Protein AF-A0A061HXE6-F1 (afdb_monomer)

InterPro domains:
  IPR023214 HAD superfamily [G3DSA:3.40.50.1000] (106-125)
  IPR023214 HAD superfamily [G3DSA:3.40.50.1000] (151-197)
  IPR023299 P-type ATPase, cytoplasmic domain N [G3DSA:3.40.1110.10] (1-105)
  IPR023299 P-type ATPase, cytoplasmic domain N [SSF81660] (2-106)
  IPR050510 Cation transport ATPase (P-type) [PTHR43294] (1-125)

Radius of gyration: 24.94 Å; Cα contacts (8 Å, |Δi|>4): 278; chains: 1; bounding box: 65×37×67 Å

Nearest PDB structures (foldseek):
  6jxh-assembly1_A  TM=8.546E-01  e=7.793E-22  Sus scrofa
  6jxj-assembly1_A  TM=8.543E-01  e=1.279E-21  Sus scrofa
  8k1l-assembly1_A  TM=8.955E-01  e=2.689E-21  Artemia salina
  7et1-assembly1_A  TM=8.736E-01  e=9.282E-21  Sus scrofa
  7efn-assembly1_A  TM=8.278E-01  e=4.696E-21  Sus scrofa

Mean predicted aligned error: 12.2 Å

Foldseek 3Di:
DDWDADPDPPDQWIKAKDKDDLVVLVQQAQWEQDPNDTDGCDPVNVVVSVVVVCVLVLLVWDKMWMWMDTHDCVQAPPPRDQDPVPGPDDSGHTYTYDMDTHAPAPDPCQLVVVVVCVVLVEQFAEPDWFLPPPPPDDDDDDDDPRPHPHYHYDDDPGDPSSSVSNCDVSCSQPVPGDTLVRVCVVVVHPSVPRDSD

Organism: Cricetulus griseus (NCBI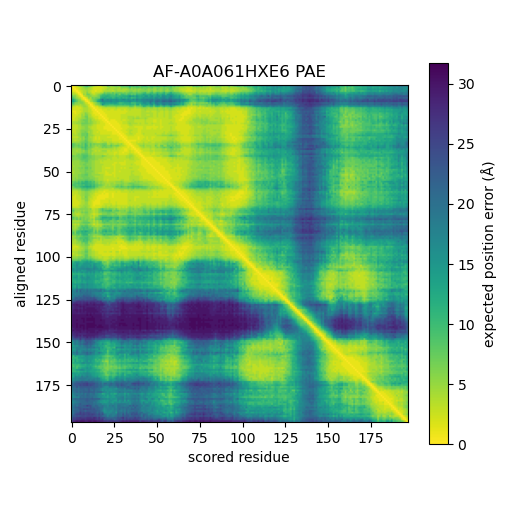:txid10029)

Sequence (197 aa):
LSIHETEDPNDNRYLLVMKGAPERILDRCATILLQGKEQPLDEEMKEAFQNAYLELGGLGERVLGFCHYYLPEEQFPKGFAFDCDDVNFTTDNLCFVGLMSMIDPPRAAVPDAVGKCRSAGIKVCPRGDLVGVRSGADAGSRAIPKPQWLQVIMVTGDHPITAKAIAKGVGIISEGNETVEDIAARLNIPVSQVNPR

Solvent-accessible surface area (backbone atoms only — not comparable to full-atom values): 11714 Å² total; per-residue (Å²): 112,52,77,40,78,52,89,50,93,88,47,71,34,37,39,37,39,41,68,43,54,44,72,68,44,53,78,27,35,46,26,29,53,55,96,90,38,81,40,74,65,46,71,71,56,52,52,53,48,50,53,52,50,51,52,45,45,64,58,28,29,52,61,33,18,35,32,36,39,76,46,56,48,92,83,45,48,88,86,62,83,84,45,86,85,64,71,79,68,86,84,58,69,27,30,32,60,49,76,48,71,48,68,87,76,77,61,86,65,49,38,60,51,45,49,53,40,44,77,59,45,33,48,52,37,63,69,78,68,68,33,67,67,74,77,90,78,82,91,82,75,98,66,78,89,52,65,71,85,47,73,49,65,52,82,78,92,63,60,68,52,33,50,50,35,52,31,42,74,35,56,41,40,51,93,89,66,56,38,44,62,52,52,11,63,75,68,74,44,60,59,89,75,48,78,68,96

pLDDT: mean 78.06, std 15.51, range [31.88, 95.44]

Secondary structure (DSSP, 8-state):
-EEEE-S-TT---EEEEEEE-HHHHHTTEEEEEETTEEEE--HHHHHHHHHHHHHHHHTT-EEEEEEEEEE-TTTS-TT----TTTT-S--SSEEEEEEEEE--PPPTTHHHHHHHHHHTT-EEEESS-------------------TT-EEEE---S-HHHHHHHHHHTTSSPTTPPPHHHHHHHHT--GGGS---

Structure (mmCIF, N/CA/C/O backbone):
data_AF-A0A061HXE6-F1
#
_entry.id   AF-A0A061HXE6-F1
#
loop_
_atom_site.group_PDB
_atom_site.id
_atom_site.type_symbol
_atom_site.label_atom_id
_atom_site.label_alt_id
_atom_site.label_comp_id
_atom_site.label_asym_id
_atom_site.label_entity_id
_atom_site.label_seq_id
_atom_site.pdbx_PDB_ins_code
_atom_site.Cartn_x
_atom_site.Cartn_y
_atom_site.Cartn_z
_atom_site.occupancy
_atom_site.B_iso_or_equiv
_atom_site.auth_seq_id
_atom_site.auth_comp_id
_atom_site.auth_asym_id
_atom_site.auth_atom_id
_atom_site.pdbx_PDB_model_num
ATOM 1 N N . LEU A 1 1 ? -12.480 -6.133 4.574 1.00 83.12 1 LEU A N 1
ATOM 2 C CA . LEU A 1 1 ? -12.674 -5.817 5.999 1.00 83.12 1 LEU A CA 1
ATOM 3 C C . LEU A 1 1 ? -12.997 -7.121 6.704 1.00 83.12 1 LEU A C 1
ATOM 5 O O . LEU A 1 1 ? -13.651 -7.957 6.092 1.00 83.12 1 LEU A O 1
ATOM 9 N N . SER A 1 2 ? -12.467 -7.339 7.898 1.00 88.12 2 SER A N 1
ATOM 10 C CA . SER A 1 2 ? -12.711 -8.553 8.683 1.00 88.12 2 SER A CA 1
ATOM 11 C C . SER A 1 2 ? -12.581 -8.237 10.164 1.00 88.12 2 SER A C 1
ATOM 13 O O . SER A 1 2 ? -11.763 -7.392 10.523 1.00 88.12 2 SER A O 1
ATOM 15 N N . ILE A 1 3 ? -13.354 -8.928 10.993 1.00 89.25 3 ILE A N 1
ATOM 16 C CA . ILE A 1 3 ? -13.343 -8.781 12.447 1.00 89.25 3 ILE A CA 1
ATOM 17 C C . ILE A 1 3 ? -12.818 -10.081 13.044 1.00 89.25 3 ILE A C 1
ATOM 19 O O . ILE A 1 3 ? -13.225 -11.161 12.618 1.00 89.25 3 ILE A O 1
ATOM 23 N N . HIS A 1 4 ? -11.895 -9.962 13.989 1.00 88.94 4 HIS A N 1
ATOM 24 C CA . HIS A 1 4 ? -11.227 -11.080 14.645 1.00 88.94 4 HIS A CA 1
ATOM 25 C C . HIS A 1 4 ? -11.356 -10.946 16.157 1.00 88.94 4 HIS A C 1
ATOM 27 O O . HIS A 1 4 ? -11.420 -9.837 16.687 1.00 88.94 4 HIS A O 1
ATOM 33 N N . GLU A 1 5 ? -11.381 -12.075 16.851 1.00 85.81 5 GLU A N 1
ATOM 34 C CA . GLU A 1 5 ? -11.245 -12.106 18.306 1.00 85.81 5 GLU A CA 1
ATOM 35 C C . GLU A 1 5 ? -9.766 -11.995 18.678 1.00 85.81 5 GLU A C 1
ATOM 37 O O . GLU A 1 5 ? -8.900 -12.547 17.995 1.00 85.81 5 GLU A O 1
ATOM 42 N N . THR A 1 6 ? -9.463 -11.255 19.741 1.00 81.38 6 THR A N 1
ATOM 43 C CA . THR A 1 6 ? -8.107 -11.178 20.285 1.00 81.38 6 THR A CA 1
ATOM 44 C C . THR A 1 6 ? -7.722 -12.496 20.955 1.00 81.38 6 THR A C 1
ATOM 46 O O . THR A 1 6 ? -8.523 -13.114 21.653 1.00 81.38 6 THR A O 1
ATOM 49 N N . GLU A 1 7 ? -6.475 -12.930 20.757 1.00 74.69 7 GLU A N 1
ATOM 50 C CA . GLU A 1 7 ? -5.949 -14.161 21.371 1.00 74.69 7 GLU A CA 1
ATOM 51 C C . GLU A 1 7 ? -5.672 -14.009 22.879 1.00 74.69 7 GLU A C 1
ATOM 53 O O . GLU A 1 7 ? -5.522 -15.008 23.582 1.00 74.69 7 GLU A O 1
ATOM 58 N N . ASP A 1 8 ? -5.594 -12.772 23.386 1.00 77.31 8 ASP A N 1
ATOM 59 C CA . ASP A 1 8 ? -5.322 -12.491 24.796 1.00 77.31 8 ASP A CA 1
ATOM 60 C C . ASP A 1 8 ? -6.559 -12.804 25.666 1.00 77.31 8 ASP A C 1
ATOM 62 O O . ASP A 1 8 ? -7.611 -12.191 25.472 1.00 77.31 8 ASP A O 1
ATOM 66 N N . PRO A 1 9 ? -6.460 -13.712 26.660 1.00 69.31 9 PRO A N 1
ATOM 67 C CA . PRO A 1 9 ? -7.566 -14.039 27.561 1.00 69.31 9 PRO A CA 1
ATOM 68 C C . PRO A 1 9 ? -8.108 -12.848 28.363 1.00 69.31 9 PRO A C 1
ATOM 70 O O . PRO A 1 9 ? -9.247 -12.909 28.828 1.00 69.31 9 PRO A O 1
ATOM 73 N N . ASN A 1 10 ? -7.301 -11.800 28.556 1.00 71.88 10 ASN A N 1
ATOM 74 C CA . ASN A 1 10 ? -7.693 -10.592 29.282 1.00 71.88 10 ASN A CA 1
ATOM 75 C C . ASN A 1 10 ? -8.284 -9.504 28.379 1.00 71.88 10 ASN A C 1
ATOM 77 O O . ASN A 1 10 ? -8.852 -8.547 28.907 1.00 71.88 10 ASN A O 1
ATOM 81 N N . ASP A 1 11 ? -8.166 -9.627 27.055 1.00 76.44 11 ASP A N 1
ATOM 82 C CA . ASP A 1 11 ? -8.745 -8.674 26.115 1.00 76.44 11 ASP A CA 1
ATOM 83 C C . ASP A 1 11 ? -9.991 -9.290 25.473 1.00 76.44 11 ASP A C 1
ATOM 85 O O . ASP A 1 11 ? -9.925 -10.248 24.704 1.00 76.44 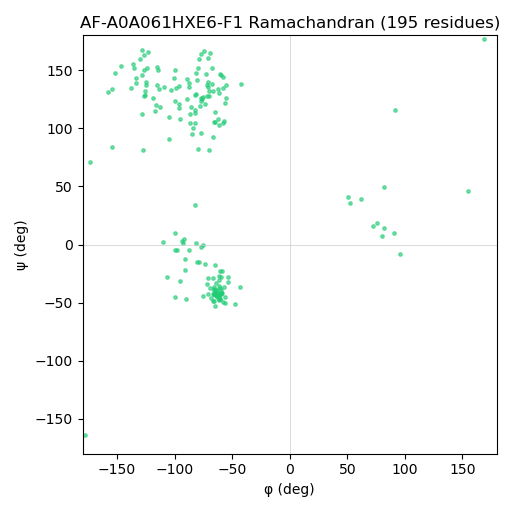11 ASP A O 1
ATOM 89 N N . ASN A 1 12 ? -11.161 -8.767 25.840 1.00 78.62 12 ASN A N 1
ATOM 90 C CA . ASN A 1 12 ? -12.444 -9.228 25.310 1.00 78.62 12 ASN A CA 1
ATOM 91 C C . ASN A 1 12 ? -12.896 -8.4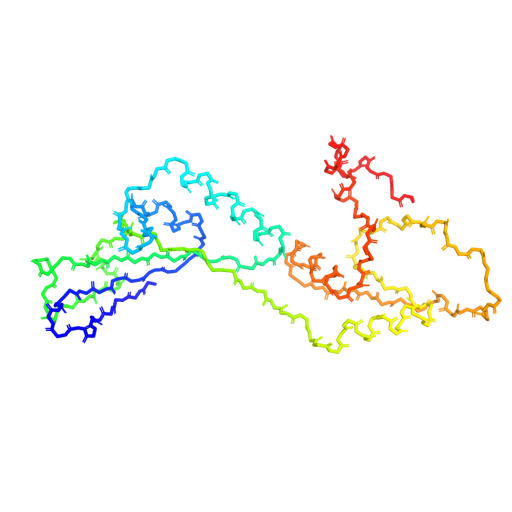35 24.076 1.00 78.62 12 ASN A C 1
ATOM 93 O O . ASN A 1 12 ? -14.019 -8.637 23.610 1.00 78.62 12 ASN A O 1
ATOM 97 N N . ARG A 1 13 ? -12.062 -7.520 23.575 1.00 86.69 13 ARG A N 1
ATOM 98 C CA . ARG A 1 13 ? -12.405 -6.635 22.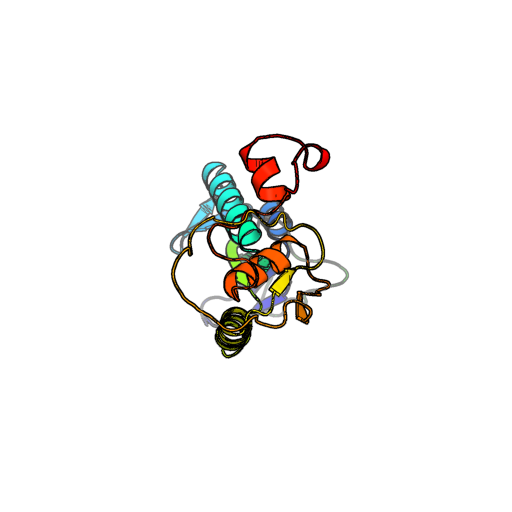462 1.00 86.69 13 ARG A CA 1
ATOM 99 C C . ARG A 1 13 ? -12.279 -7.348 21.121 1.00 86.69 13 ARG A C 1
ATOM 101 O O . ARG A 1 13 ? -11.455 -8.236 20.924 1.00 86.69 13 ARG A O 1
ATOM 108 N N . TYR A 1 14 ? -13.077 -6.900 20.161 1.00 89.25 14 TYR A N 1
ATOM 109 C CA . TYR A 1 14 ? -12.961 -7.343 18.777 1.00 89.25 14 TYR A CA 1
ATOM 110 C C . TYR A 1 14 ? -11.956 -6.474 18.018 1.00 89.25 14 TYR A C 1
ATOM 112 O O . TYR A 1 14 ? -11.990 -5.244 18.099 1.00 89.25 14 TYR A O 1
ATOM 120 N N . LEU A 1 15 ? -11.084 -7.111 17.240 1.00 91.00 15 LEU A N 1
ATOM 121 C CA . LEU A 1 15 ? -10.131 -6.447 16.360 1.00 91.00 15 LEU A CA 1
ATOM 122 C C . LEU A 1 15 ? -10.708 -6.350 14.946 1.00 91.00 15 LEU A C 1
ATOM 124 O O . LEU A 1 15 ? -10.781 -7.334 14.207 1.00 91.00 15 LEU A O 1
ATOM 128 N N . LEU A 1 16 ? -11.082 -5.140 14.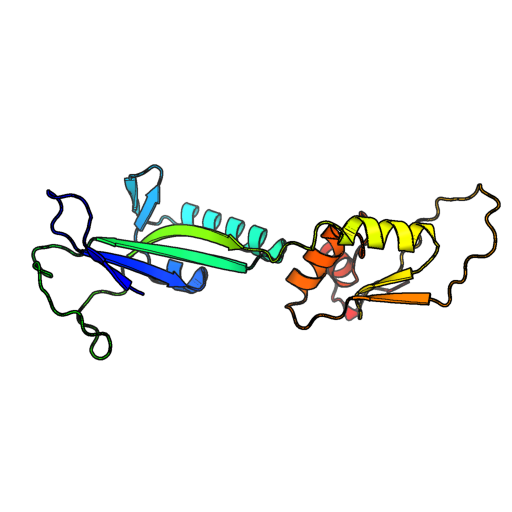547 1.00 91.56 16 LEU A N 1
ATOM 129 C CA . LEU A 1 16 ? -11.446 -4.817 13.175 1.00 91.56 16 LEU A CA 1
ATOM 130 C C . LEU A 1 16 ? -10.173 -4.563 12.366 1.00 91.56 16 LEU A C 1
ATOM 132 O O . LEU A 1 16 ? -9.353 -3.733 12.746 1.00 91.56 16 LEU A O 1
ATOM 136 N N . VAL A 1 17 ? -10.021 -5.227 11.221 1.00 93.88 17 VAL A N 1
ATOM 137 C CA . VAL A 1 17 ? -8.926 -4.964 10.277 1.00 93.88 17 VAL A CA 1
ATOM 138 C C . VAL A 1 17 ? -9.458 -4.659 8.882 1.00 93.88 17 VAL A C 1
ATOM 140 O O . VAL A 1 17 ? -10.390 -5.297 8.368 1.00 93.88 17 VAL A O 1
ATOM 143 N N . MET A 1 18 ? -8.836 -3.685 8.226 1.00 93.38 18 MET A N 1
ATOM 144 C CA . MET A 1 18 ? -9.167 -3.283 6.866 1.00 93.38 18 MET A CA 1
ATOM 145 C C . MET A 1 18 ? -7.885 -3.138 6.041 1.00 93.38 18 MET A C 1
ATOM 147 O O . MET A 1 18 ? -6.862 -2.644 6.507 1.00 93.38 18 MET A O 1
ATOM 151 N N . LYS A 1 19 ? -7.956 -3.604 4.790 1.00 94.56 19 LYS A N 1
ATOM 152 C CA . LYS A 1 19 ? -6.919 -3.414 3.776 1.00 94.56 19 LYS A CA 1
ATOM 153 C C . LYS A 1 19 ? -7.545 -2.851 2.511 1.00 94.56 19 LYS A C 1
ATOM 155 O O . LYS A 1 19 ? -8.671 -3.230 2.173 1.00 94.56 19 LYS A O 1
ATOM 160 N N . GLY A 1 20 ? -6.820 -2.001 1.798 1.00 92.56 20 GLY A N 1
ATOM 161 C CA . GLY A 1 20 ? -7.344 -1.370 0.592 1.00 92.56 20 GLY A CA 1
ATOM 162 C C . GLY A 1 20 ? -6.340 -0.473 -0.113 1.00 92.56 20 GLY A C 1
ATOM 163 O O . GLY A 1 20 ? -5.136 -0.550 0.132 1.00 92.56 20 GLY A O 1
ATOM 164 N N . ALA A 1 21 ? -6.861 0.365 -1.009 1.00 91.25 21 ALA A N 1
ATOM 165 C CA . ALA A 1 21 ? -6.069 1.401 -1.656 1.00 91.25 21 ALA A CA 1
ATOM 166 C C . ALA A 1 21 ? -5.546 2.391 -0.594 1.00 91.25 21 ALA A C 1
ATOM 168 O O . ALA A 1 21 ? -6.344 2.805 0.252 1.00 91.25 21 ALA A O 1
ATOM 169 N N . PRO A 1 22 ? -4.253 2.761 -0.626 1.00 90.81 22 PRO A N 1
ATOM 170 C CA . PRO A 1 22 ? -3.634 3.653 0.352 1.00 90.81 22 PRO A CA 1
ATOM 171 C C . PRO A 1 22 ? -4.447 4.921 0.627 1.00 90.81 22 PRO A C 1
ATOM 173 O O . PRO A 1 22 ? -4.772 5.180 1.784 1.00 90.81 22 PRO A O 1
ATOM 176 N N . GLU A 1 23 ? -4.855 5.651 -0.420 1.00 90.19 23 GLU A N 1
ATOM 177 C CA . GLU A 1 23 ? -5.617 6.897 -0.260 1.00 90.19 23 GLU A CA 1
ATOM 178 C C . GLU A 1 23 ? -6.957 6.685 0.464 1.00 90.19 23 GLU A C 1
ATOM 180 O O . GLU A 1 23 ? -7.288 7.401 1.403 1.00 90.19 23 GLU A O 1
ATOM 185 N N . ARG A 1 24 ? -7.684 5.616 0.116 1.00 92.12 24 ARG A N 1
ATOM 186 C CA . ARG A 1 24 ? -8.991 5.306 0.712 1.00 92.12 24 ARG A CA 1
ATOM 187 C C . ARG A 1 24 ? -8.909 4.844 2.157 1.00 92.12 24 ARG A C 1
ATOM 189 O O . ARG A 1 24 ? -9.889 4.972 2.885 1.00 92.12 24 ARG A O 1
ATOM 196 N N . ILE A 1 25 ? -7.797 4.221 2.532 1.00 93.31 25 ILE A N 1
ATOM 197 C CA . ILE A 1 25 ? -7.563 3.796 3.909 1.00 93.31 25 ILE A CA 1
ATOM 198 C C . ILE A 1 25 ? -7.218 5.013 4.762 1.00 93.31 25 ILE A C 1
ATOM 200 O O . ILE A 1 25 ? -7.794 5.160 5.836 1.00 93.31 25 ILE A O 1
ATOM 204 N N . LEU A 1 26 ? -6.354 5.903 4.265 1.00 91.38 26 LEU A N 1
ATOM 205 C CA . LEU A 1 26 ? -5.964 7.115 4.982 1.00 91.38 26 LEU A CA 1
ATOM 206 C C . LEU A 1 26 ? -7.169 8.018 5.283 1.00 91.38 26 LEU A C 1
ATOM 208 O O . LEU A 1 26 ? -7.298 8.479 6.412 1.00 91.38 26 LEU A O 1
ATOM 212 N N . ASP A 1 27 ? -8.088 8.187 4.327 1.00 91.94 27 ASP A N 1
ATOM 213 C CA . ASP A 1 27 ? -9.305 9.002 4.498 1.00 91.94 27 ASP A CA 1
ATOM 214 C C . ASP A 1 27 ? -10.228 8.510 5.629 1.00 91.94 27 ASP A C 1
ATOM 216 O O . ASP A 1 27 ? -11.037 9.274 6.154 1.00 91.94 27 ASP A O 1
ATOM 220 N N . ARG A 1 28 ? -10.127 7.231 6.008 1.00 92.06 28 ARG A N 1
ATOM 221 C CA . ARG A 1 28 ? -10.936 6.612 7.073 1.00 92.06 28 ARG A CA 1
ATOM 222 C C . ARG A 1 28 ? -10.211 6.549 8.414 1.00 92.06 28 ARG A C 1
ATOM 224 O O . ARG A 1 28 ? -10.801 6.109 9.406 1.00 92.06 28 ARG A O 1
ATOM 231 N N . CYS A 1 29 ? -8.945 6.950 8.456 1.00 93.44 29 CYS A N 1
ATOM 232 C CA . CYS A 1 29 ? -8.112 6.883 9.644 1.00 93.44 29 CYS A CA 1
ATOM 233 C C . CYS A 1 29 ? -8.050 8.232 10.365 1.00 93.44 29 CYS A C 1
ATOM 235 O O . CYS A 1 29 ? -7.835 9.272 9.749 1.00 93.44 29 CYS A O 1
ATOM 237 N N . ALA A 1 30 ? -8.201 8.199 11.689 1.00 93.81 30 ALA A N 1
ATOM 238 C CA . ALA A 1 30 ? -8.049 9.374 12.553 1.00 93.81 30 ALA A CA 1
ATOM 239 C C . ALA A 1 30 ? -6.744 9.334 13.362 1.00 93.81 30 ALA A C 1
ATOM 241 O O . ALA A 1 30 ? -6.187 10.376 13.709 1.00 93.81 30 ALA A O 1
ATOM 242 N N . THR A 1 31 ? -6.252 8.131 13.656 1.00 95.00 31 THR A N 1
ATOM 243 C CA . THR A 1 31 ? -5.016 7.892 14.404 1.00 95.00 31 THR A CA 1
ATOM 244 C C . THR A 1 31 ? -4.046 7.046 13.587 1.00 95.00 31 THR A C 1
ATOM 246 O O . THR A 1 31 ? -4.418 6.454 12.573 1.00 95.00 31 THR A O 1
ATOM 249 N N . ILE A 1 32 ? -2.790 7.001 14.014 1.00 94.44 32 ILE A N 1
ATOM 250 C CA . ILE A 1 32 ? -1.717 6.185 13.453 1.00 94.44 32 ILE A CA 1
ATOM 251 C C . ILE A 1 32 ? -0.946 5.490 14.574 1.00 94.44 32 ILE A C 1
ATOM 253 O O . ILE A 1 32 ? -0.723 6.054 15.647 1.00 94.44 32 ILE A O 1
ATOM 257 N N . LEU A 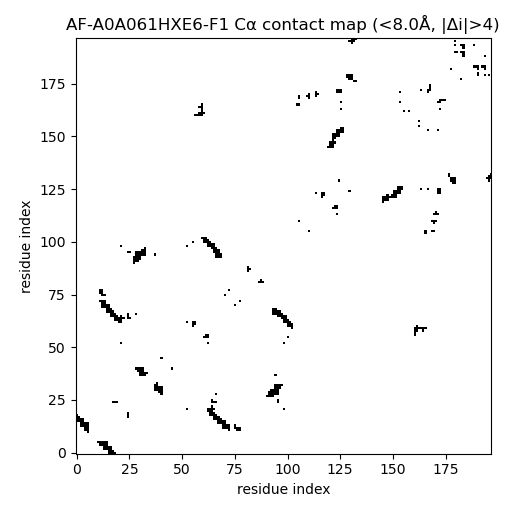1 33 ? -0.518 4.257 14.320 1.00 93.06 33 LEU A N 1
ATOM 258 C CA . LEU A 1 33 ? 0.295 3.478 15.239 1.00 93.06 33 LEU A CA 1
ATOM 259 C C . LEU A 1 33 ? 1.784 3.785 15.028 1.00 93.06 33 LEU A C 1
ATOM 261 O O . LEU A 1 33 ? 2.411 3.292 14.091 1.00 93.06 33 LEU A O 1
ATOM 265 N N . LEU A 1 34 ? 2.379 4.554 15.938 1.00 90.19 34 LEU A N 1
ATOM 266 C CA . LEU A 1 34 ? 3.805 4.881 15.936 1.00 90.19 34 LEU A CA 1
ATOM 267 C C . LEU A 1 34 ? 4.503 4.232 17.128 1.00 90.19 34 LEU A C 1
ATOM 269 O O . LEU A 1 34 ? 4.191 4.515 18.282 1.00 90.19 34 LEU A O 1
ATOM 273 N N . GLN A 1 35 ? 5.471 3.350 16.853 1.00 87.44 35 GLN A N 1
ATOM 274 C CA . GLN A 1 35 ? 6.268 2.656 17.881 1.00 87.44 35 GLN A CA 1
ATOM 275 C C . GLN A 1 35 ? 5.409 1.956 18.957 1.00 87.44 35 GLN A C 1
ATOM 277 O O . GLN A 1 35 ? 5.758 1.931 20.137 1.00 87.44 35 GLN A O 1
ATOM 282 N N . GLY A 1 36 ? 4.261 1.404 18.551 1.00 86.31 36 GLY A N 1
ATOM 283 C CA . GLY A 1 36 ? 3.320 0.731 19.452 1.00 86.31 36 GLY A CA 1
ATOM 284 C C . GLY A 1 36 ? 2.407 1.666 20.252 1.00 86.31 36 GLY A C 1
ATOM 285 O O . GLY A 1 36 ? 1.688 1.189 21.125 1.00 86.31 36 GLY A O 1
ATOM 286 N N . LYS A 1 37 ? 2.411 2.976 19.975 1.00 91.31 37 LYS A N 1
ATOM 287 C CA . LYS A 1 37 ? 1.478 3.947 20.559 1.00 91.31 37 LYS A CA 1
ATOM 288 C C . LYS A 1 37 ? 0.586 4.548 19.484 1.00 91.31 37 LYS A C 1
ATOM 290 O O . LYS A 1 37 ? 1.067 4.927 18.421 1.00 91.31 37 LYS A O 1
ATOM 295 N N . GLU A 1 38 ? -0.698 4.670 19.789 1.00 92.00 38 GLU A N 1
ATOM 296 C CA . GLU A 1 38 ? -1.640 5.387 18.935 1.00 92.00 38 GLU A CA 1
ATOM 297 C C . GLU A 1 38 ? -1.455 6.896 19.122 1.00 92.00 38 GLU A C 1
ATOM 299 O O . GLU A 1 38 ? -1.477 7.407 20.245 1.00 92.00 38 GLU A O 1
ATOM 304 N N . GLN A 1 39 ? -1.236 7.602 18.019 1.00 92.44 39 GLN A N 1
ATOM 305 C CA . GLN A 1 39 ? -1.126 9.057 17.960 1.00 92.44 39 GLN A CA 1
ATOM 306 C C . GLN A 1 39 ? -2.143 9.608 16.956 1.00 92.44 39 GLN A C 1
ATOM 308 O O . GLN A 1 39 ? -2.522 8.888 16.031 1.00 92.44 39 GLN A O 1
ATOM 313 N N . PRO A 1 40 ? -2.629 10.849 17.122 1.00 93.44 40 PRO A N 1
ATOM 314 C CA . PRO A 1 40 ? -3.467 11.481 16.111 1.00 93.44 40 PRO A CA 1
ATOM 315 C C . PRO A 1 40 ? -2.705 11.615 14.787 1.00 93.44 40 PRO A C 1
ATOM 317 O O . PRO A 1 40 ? -1.487 11.779 14.767 1.00 93.44 40 PRO A O 1
ATOM 320 N N . LEU A 1 41 ? -3.430 11.503 13.676 1.00 91.38 41 LEU A N 1
ATOM 321 C CA . LEU A 1 41 ? -2.851 11.631 12.346 1.00 91.38 41 LEU A CA 1
ATOM 322 C C . LEU A 1 41 ? -2.610 13.115 12.011 1.00 91.38 41 LEU A C 1
ATOM 324 O O . LEU A 1 41 ? -3.513 13.809 11.536 1.00 91.38 41 LEU A O 1
ATOM 328 N N . ASP A 1 42 ? -1.386 13.580 12.244 1.00 92.19 42 ASP A N 1
ATOM 329 C CA . ASP A 1 42 ? -0.964 14.954 11.956 1.00 92.19 42 ASP A CA 1
ATOM 330 C C . ASP A 1 42 ? -0.661 15.178 10.461 1.00 92.19 42 ASP A C 1
ATOM 332 O O . ASP A 1 42 ? -0.376 14.239 9.712 1.00 92.19 42 ASP A O 1
ATOM 336 N N . GLU A 1 43 ? -0.674 16.438 10.011 1.00 90.69 43 GLU A N 1
ATOM 337 C CA . GLU A 1 43 ? -0.372 16.788 8.610 1.00 90.69 43 GLU A CA 1
ATOM 338 C C . GLU A 1 43 ? 1.047 16.384 8.186 1.00 90.69 43 GLU A C 1
ATOM 340 O O . GLU A 1 43 ? 1.236 15.889 7.078 1.00 90.69 43 GLU A O 1
ATOM 345 N N . GLU A 1 44 ? 2.034 16.478 9.083 1.00 91.81 44 GLU A N 1
ATOM 346 C CA . GLU A 1 44 ? 3.403 16.009 8.812 1.00 91.81 44 GLU A CA 1
ATOM 347 C C . GLU A 1 44 ? 3.432 14.504 8.48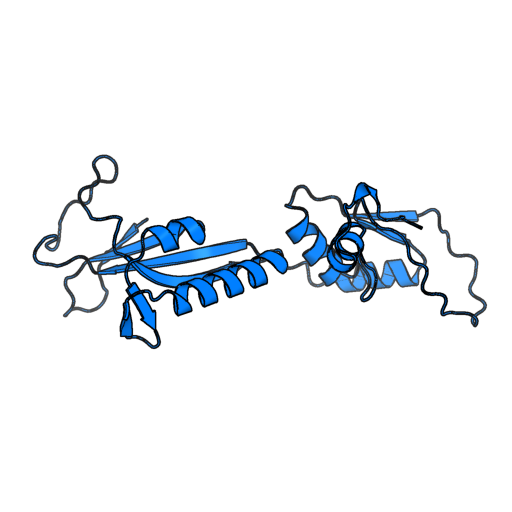8 1.00 91.81 44 GLU A C 1
ATOM 349 O O . GLU A 1 44 ? 4.122 14.055 7.571 1.00 91.81 44 GLU A O 1
ATOM 354 N N . MET A 1 45 ? 2.623 13.711 9.196 1.00 89.44 45 MET A N 1
ATOM 355 C CA . MET A 1 45 ? 2.530 12.268 8.974 1.00 89.44 45 MET A CA 1
ATOM 356 C C . MET A 1 45 ? 1.802 11.948 7.666 1.00 89.44 45 MET A C 1
ATOM 358 O O . MET A 1 45 ? 2.165 10.988 6.983 1.00 89.44 45 MET A O 1
ATOM 362 N N . LYS A 1 46 ? 0.812 12.762 7.281 1.00 89.69 46 LYS A N 1
ATOM 363 C CA . LYS A 1 46 ? 0.146 12.648 5.975 1.00 89.69 46 LYS A CA 1
ATOM 364 C C . LYS A 1 46 ? 1.099 12.975 4.830 1.00 89.69 46 LYS A C 1
ATOM 366 O O . LYS A 1 46 ? 1.112 12.244 3.843 1.00 89.69 46 LYS A O 1
ATOM 371 N N . GLU A 1 47 ? 1.926 14.011 4.956 1.00 91.06 47 GLU A N 1
ATOM 372 C CA . GLU A 1 47 ? 2.957 14.321 3.957 1.00 91.06 47 GLU A CA 1
ATOM 373 C C . GLU A 1 47 ? 3.990 13.194 3.848 1.00 91.06 47 GLU A C 1
ATOM 375 O O . GLU A 1 47 ? 4.301 12.742 2.743 1.00 91.06 47 GLU A O 1
ATOM 380 N N . ALA A 1 48 ? 4.470 12.671 4.980 1.00 90.38 48 ALA A N 1
ATOM 381 C CA . ALA A 1 48 ? 5.372 11.520 5.001 1.00 90.38 48 ALA A CA 1
ATOM 382 C C . ALA A 1 48 ? 4.747 10.282 4.332 1.00 90.38 48 ALA A C 1
ATOM 384 O O . ALA A 1 48 ? 5.409 9.600 3.546 1.00 90.38 48 ALA A O 1
ATOM 385 N N . PHE A 1 49 ? 3.461 10.023 4.582 1.00 90.88 49 PHE A N 1
ATOM 386 C CA . PHE A 1 49 ? 2.706 8.964 3.917 1.00 90.88 49 PHE A CA 1
ATOM 387 C C . PHE A 1 49 ? 2.640 9.171 2.399 1.00 90.88 49 PHE A C 1
ATOM 389 O O . PHE A 1 49 ? 2.884 8.227 1.649 1.00 90.88 49 PHE A O 1
ATOM 396 N N . GLN A 1 50 ? 2.328 10.386 1.937 1.00 89.19 50 GLN A N 1
ATOM 397 C CA . GLN A 1 50 ? 2.231 10.691 0.505 1.00 89.19 50 GLN A CA 1
ATOM 398 C C . GLN A 1 50 ? 3.581 10.516 -0.191 1.00 89.19 50 GLN A C 1
ATOM 400 O O . GLN A 1 50 ? 3.646 9.912 -1.260 1.00 89.19 50 GLN A O 1
ATOM 405 N N . ASN A 1 51 ? 4.668 10.961 0.441 1.00 91.00 51 ASN A N 1
ATOM 406 C CA . ASN A 1 51 ? 6.018 10.769 -0.081 1.00 91.00 51 ASN A CA 1
ATOM 407 C C . ASN A 1 51 ? 6.371 9.280 -0.205 1.00 91.00 51 ASN A C 1
ATOM 409 O O . ASN A 1 51 ? 6.809 8.846 -1.270 1.00 91.00 51 ASN A O 1
ATOM 413 N N . ALA A 1 52 ? 6.107 8.481 0.835 1.00 89.94 52 ALA A N 1
ATOM 414 C CA . ALA A 1 52 ? 6.338 7.037 0.796 1.00 89.94 52 ALA A CA 1
ATOM 415 C C . ALA A 1 52 ? 5.462 6.336 -0.260 1.00 89.94 52 ALA A C 1
ATOM 417 O O . ALA A 1 52 ? 5.926 5.441 -0.964 1.00 89.94 52 ALA A O 1
ATOM 418 N N . TYR A 1 53 ? 4.202 6.752 -0.412 1.00 88.62 53 TYR A N 1
ATOM 419 C CA . TYR A 1 53 ? 3.304 6.218 -1.435 1.00 88.62 53 TYR A CA 1
ATOM 420 C C . TYR A 1 53 ? 3.805 6.510 -2.854 1.00 88.62 53 TYR A C 1
ATOM 422 O O . TYR A 1 53 ? 3.820 5.608 -3.693 1.00 88.62 53 TYR A O 1
ATOM 430 N N . LEU A 1 54 ? 4.258 7.740 -3.114 1.00 86.25 54 LEU A N 1
ATOM 431 C CA . LEU A 1 54 ? 4.825 8.134 -4.404 1.00 86.25 54 LEU A CA 1
ATOM 432 C C . LEU A 1 54 ? 6.135 7.402 -4.705 1.00 86.25 54 LEU A C 1
ATOM 434 O O . LEU A 1 54 ? 6.355 7.007 -5.848 1.00 86.25 54 LEU A O 1
ATOM 438 N N . GLU A 1 55 ? 6.985 7.188 -3.703 1.00 87.50 55 GLU A N 1
ATOM 439 C CA . GLU A 1 55 ? 8.238 6.447 -3.856 1.00 87.50 55 GLU A CA 1
ATOM 440 C C . GLU A 1 55 ? 7.979 4.977 -4.216 1.00 87.50 55 GLU A C 1
ATOM 442 O O . GLU A 1 55 ? 8.454 4.494 -5.247 1.00 87.50 55 GLU A O 1
ATOM 447 N N . LEU A 1 56 ? 7.148 4.287 -3.428 1.00 85.38 56 LEU A N 1
ATOM 448 C CA . LEU A 1 56 ? 6.791 2.885 -3.665 1.00 85.38 56 LEU A CA 1
ATOM 449 C C . LEU A 1 56 ? 6.023 2.706 -4.986 1.00 85.38 56 LEU A C 1
ATOM 451 O O . LEU A 1 56 ? 6.274 1.765 -5.741 1.00 85.38 56 LEU A O 1
ATOM 455 N N . GLY A 1 57 ? 5.125 3.640 -5.309 1.00 82.75 57 GLY A N 1
ATOM 456 C CA . GLY A 1 57 ? 4.421 3.671 -6.589 1.00 82.75 57 GLY A CA 1
ATOM 457 C C . GLY A 1 57 ? 5.356 3.946 -7.771 1.00 82.75 57 GLY A C 1
ATOM 458 O O . GLY A 1 57 ? 5.202 3.339 -8.830 1.00 82.75 57 GLY A O 1
ATOM 459 N N . GLY A 1 58 ? 6.364 4.803 -7.591 1.00 78.00 58 GLY A N 1
ATOM 460 C CA . GLY A 1 58 ? 7.387 5.116 -8.593 1.00 78.00 58 GLY A CA 1
ATOM 461 C C . GLY A 1 58 ? 8.307 3.936 -8.910 1.00 78.00 58 GLY A C 1
ATOM 462 O O . GLY A 1 58 ? 8.761 3.793 -10.048 1.00 78.00 58 GLY A O 1
ATOM 463 N N . LEU A 1 59 ? 8.512 3.042 -7.942 1.00 77.94 59 LEU A N 1
ATOM 464 C CA . LEU A 1 59 ? 9.176 1.749 -8.132 1.00 77.94 59 LEU A CA 1
ATOM 465 C C . LEU A 1 59 ? 8.285 0.718 -8.845 1.00 77.94 59 LEU A C 1
ATOM 467 O O . LEU A 1 59 ? 8.725 -0.400 -9.108 1.00 77.94 59 LEU A O 1
ATOM 471 N N . GLY A 1 60 ? 7.049 1.081 -9.202 1.00 78.25 60 GLY A N 1
ATOM 472 C CA . GLY A 1 60 ? 6.119 0.197 -9.894 1.00 78.25 60 GLY A CA 1
ATOM 473 C C . GLY A 1 60 ? 5.561 -0.913 -9.007 1.00 78.25 60 GLY A C 1
ATOM 474 O O . GLY A 1 60 ? 5.010 -1.886 -9.530 1.00 78.25 60 GLY A O 1
ATOM 475 N N . GLU A 1 61 ? 5.701 -0.782 -7.690 1.00 85.06 61 GLU A N 1
ATOM 476 C CA . GLU A 1 61 ? 5.188 -1.740 -6.724 1.00 85.06 61 GLU A CA 1
ATOM 477 C C . GLU A 1 61 ? 3.697 -1.501 -6.479 1.00 85.06 61 GLU A C 1
ATOM 479 O O . GLU A 1 61 ? 3.188 -0.378 -6.506 1.00 85.06 61 GLU A O 1
ATOM 484 N N . ARG A 1 62 ? 2.962 -2.577 -6.208 1.00 86.38 62 ARG A N 1
ATOM 485 C CA . ARG A 1 62 ? 1.569 -2.481 -5.793 1.00 86.38 62 ARG A CA 1
ATOM 486 C C . ARG A 1 62 ? 1.521 -2.197 -4.300 1.00 86.38 62 ARG A C 1
ATOM 488 O O . ARG A 1 62 ? 1.852 -3.064 -3.497 1.00 86.38 62 ARG A O 1
ATOM 495 N N . VAL A 1 63 ? 1.057 -1.009 -3.935 1.00 90.25 63 VAL A N 1
ATOM 496 C CA . VAL A 1 63 ? 0.954 -0.567 -2.540 1.00 90.25 63 VAL A CA 1
ATOM 497 C C . VAL A 1 63 ? -0.455 -0.809 -1.997 1.00 90.25 63 VAL A C 1
ATOM 499 O O . VAL A 1 63 ? -1.451 -0.534 -2.667 1.00 90.25 63 VAL A O 1
ATOM 502 N N . LEU A 1 64 ? -0.545 -1.325 -0.774 1.00 92.38 64 LEU A N 1
ATOM 503 C CA . LEU A 1 64 ? -1.780 -1.506 -0.017 1.00 92.38 64 LEU A CA 1
ATOM 504 C C . LEU A 1 64 ? -1.661 -0.811 1.340 1.00 92.38 64 LEU A C 1
ATOM 506 O O . LEU A 1 64 ? -0.639 -0.923 2.016 1.00 92.38 64 LEU A O 1
ATOM 510 N N . GLY A 1 65 ? -2.725 -0.117 1.739 1.00 94.38 65 GLY A N 1
ATOM 511 C CA . GLY A 1 65 ? -2.860 0.454 3.075 1.00 94.38 65 GLY A CA 1
ATOM 512 C C . GLY A 1 65 ? -3.513 -0.531 4.034 1.00 94.38 65 GLY A C 1
ATOM 513 O O . GLY A 1 65 ? -4.431 -1.261 3.643 1.00 94.38 65 GLY A O 1
ATOM 514 N N . PHE A 1 66 ? -3.049 -0.529 5.281 1.00 94.69 66 PHE A N 1
ATOM 515 C CA . PHE A 1 66 ? -3.573 -1.351 6.366 1.00 94.69 66 PHE A CA 1
ATOM 516 C C . PHE A 1 66 ? -3.943 -0.470 7.551 1.00 94.69 66 PHE A C 1
ATOM 518 O O . PHE A 1 66 ? -3.153 0.363 8.003 1.00 94.69 66 PHE A O 1
ATOM 525 N N . CYS A 1 67 ? -5.134 -0.698 8.083 1.00 95.06 67 CYS A N 1
ATOM 526 C CA . CYS A 1 67 ? -5.579 -0.096 9.326 1.00 95.06 67 CYS A CA 1
ATOM 527 C C . CYS A 1 67 ? -6.278 -1.134 10.202 1.00 95.06 67 CYS A C 1
ATOM 529 O O . CYS A 1 67 ? -6.796 -2.151 9.718 1.00 95.06 67 CYS A O 1
ATOM 531 N N . HIS A 1 68 ? -6.264 -0.873 11.502 1.00 93.88 68 HIS A N 1
ATOM 532 C CA . HIS A 1 68 ? -6.999 -1.648 12.483 1.00 93.88 68 HIS A CA 1
ATOM 533 C C . HIS A 1 68 ? -7.840 -0.743 13.373 1.00 93.88 68 HIS A C 1
ATOM 535 O O . HIS A 1 68 ? -7.666 0.475 13.393 1.00 93.88 68 HIS A O 1
ATOM 541 N N . TYR A 1 69 ? -8.743 -1.342 14.134 1.00 92.50 69 TYR A N 1
ATOM 542 C CA . TYR A 1 69 ? -9.469 -0.655 15.184 1.00 92.50 69 TYR A CA 1
ATOM 543 C C . TYR A 1 69 ? -9.923 -1.654 16.243 1.00 92.50 69 TYR A C 1
ATOM 545 O O . TYR A 1 69 ? -10.445 -2.721 15.913 1.00 92.50 69 TYR A O 1
ATOM 553 N N . TYR A 1 70 ? -9.723 -1.307 17.510 1.00 90.19 70 TYR A N 1
ATOM 554 C CA . TYR A 1 70 ? -10.243 -2.085 18.627 1.00 90.19 70 TYR A CA 1
ATOM 555 C C . TYR A 1 70 ? -11.664 -1.625 18.925 1.00 90.19 70 TYR A C 1
ATOM 557 O O . TYR A 1 70 ? -11.880 -0.500 19.375 1.00 90.19 70 TYR A O 1
ATOM 565 N N . LEU A 1 71 ? -12.635 -2.497 18.668 1.00 89.56 71 LEU A N 1
ATOM 566 C CA . LEU A 1 71 ? -14.033 -2.211 18.955 1.00 89.56 71 LEU A CA 1
ATOM 567 C C . LEU A 1 71 ? -14.255 -2.205 20.479 1.00 89.56 71 LEU A C 1
ATOM 569 O O . LEU A 1 71 ? -13.800 -3.125 21.166 1.00 89.56 71 LEU A O 1
ATOM 573 N N . PRO A 1 72 ? -14.940 -1.186 21.025 1.00 88.25 72 PRO A N 1
ATOM 574 C CA . PRO A 1 72 ? -15.179 -1.088 22.458 1.00 88.25 72 PRO A CA 1
ATOM 575 C C . PRO A 1 72 ? -16.112 -2.208 22.934 1.00 88.25 72 PRO A C 1
ATOM 577 O O . PRO A 1 72 ? -17.185 -2.421 22.367 1.00 88.25 72 PRO A O 1
ATOM 580 N N . GLU A 1 73 ? -15.722 -2.886 24.015 1.00 85.94 73 GLU A N 1
ATOM 581 C CA . GLU A 1 73 ? -16.480 -4.006 24.598 1.00 85.94 73 GLU A CA 1
ATOM 582 C C . GLU A 1 73 ? -17.882 -3.603 25.082 1.00 85.94 73 GLU A C 1
ATOM 584 O O . GLU A 1 73 ? -18.800 -4.418 25.070 1.00 85.94 73 GLU A O 1
ATOM 589 N N . GLU A 1 74 ? -18.066 -2.330 25.452 1.00 85.25 74 GLU A N 1
ATOM 590 C CA . GLU A 1 74 ? -19.351 -1.776 25.893 1.00 85.25 74 GLU A CA 1
ATOM 591 C C . GLU A 1 74 ? -20.410 -1.797 24.782 1.00 85.25 74 GLU A C 1
ATOM 593 O O . GLU A 1 74 ? -21.598 -1.956 25.056 1.00 85.25 74 GLU A O 1
ATOM 598 N N . GLN A 1 75 ? -19.983 -1.628 23.527 1.00 84.00 75 GLN A N 1
ATOM 599 C CA . GLN A 1 75 ? -20.873 -1.601 22.363 1.00 84.00 75 GLN A CA 1
ATOM 600 C C . GLN A 1 75 ? -20.962 -2.974 21.688 1.00 84.00 75 GLN A C 1
ATOM 602 O O . GLN A 1 75 ? -22.010 -3.322 21.148 1.00 84.00 75 GLN A O 1
ATOM 607 N N . PHE A 1 76 ? -19.881 -3.759 21.741 1.00 86.25 76 PHE A N 1
ATOM 608 C CA . PHE A 1 76 ? -19.753 -5.038 21.043 1.00 86.25 76 PHE A CA 1
ATOM 609 C C . PHE A 1 76 ? -19.340 -6.152 22.023 1.00 86.25 76 PHE A C 1
ATOM 611 O O . PHE A 1 76 ? -18.157 -6.488 22.107 1.00 86.25 76 PHE A O 1
ATOM 618 N N . PRO A 1 77 ? -20.292 -6.735 22.780 1.00 84.94 77 PRO A N 1
ATOM 619 C CA . PRO A 1 77 ? -20.002 -7.811 23.726 1.00 84.94 77 PRO A CA 1
ATOM 620 C C . PRO A 1 77 ? -19.652 -9.126 23.015 1.00 84.94 77 PRO A C 1
ATOM 622 O O . PRO A 1 77 ? -20.022 -9.347 21.861 1.00 84.94 77 PRO A O 1
ATOM 625 N N . LYS A 1 78 ? -18.986 -10.047 23.727 1.00 80.69 78 LYS A N 1
ATOM 626 C CA . LYS A 1 78 ? -18.650 -11.379 23.194 1.00 80.69 78 LYS A CA 1
ATOM 627 C C . LYS A 1 78 ? -19.897 -12.116 22.688 1.00 80.69 78 LYS A C 1
ATOM 629 O O . LYS A 1 78 ? -20.863 -12.295 23.427 1.00 80.69 78 LYS A O 1
ATOM 634 N N . GLY A 1 79 ? -19.849 -12.566 21.436 1.00 81.69 79 GLY A N 1
ATOM 635 C CA . GLY A 1 79 ? -20.960 -13.216 20.738 1.00 81.69 79 GLY A CA 1
ATOM 636 C C . GLY A 1 79 ? -21.865 -12.260 19.955 1.00 81.69 79 GLY A C 1
ATOM 637 O O . GLY A 1 79 ? -22.925 -12.682 19.494 1.00 81.69 79 GLY A O 1
ATOM 638 N N . PHE A 1 80 ? -21.477 -10.990 19.799 1.00 84.62 80 PHE A N 1
ATOM 639 C CA . PHE A 1 80 ? -22.189 -10.048 18.942 1.00 84.62 80 PHE A CA 1
ATOM 640 C C . PHE A 1 80 ? -22.192 -10.525 17.480 1.00 84.62 80 PHE A C 1
ATOM 642 O O . PHE A 1 80 ? -21.156 -10.884 16.919 1.00 84.62 80 PHE A O 1
ATOM 649 N N . ALA A 1 81 ? -23.373 -10.530 16.860 1.00 83.50 81 ALA A N 1
ATOM 650 C CA . ALA A 1 81 ? -23.527 -10.896 15.460 1.00 83.50 81 ALA A CA 1
ATOM 651 C C . ALA A 1 81 ? -23.203 -9.686 14.574 1.00 83.50 81 ALA A C 1
ATOM 653 O O . ALA A 1 81 ? -23.990 -8.745 14.469 1.00 83.50 81 ALA A O 1
ATOM 654 N N . PHE A 1 82 ? -22.032 -9.707 13.944 1.00 86.06 82 PHE A N 1
ATOM 655 C CA . PHE A 1 82 ? -21.670 -8.714 12.937 1.00 86.06 82 PHE A CA 1
ATOM 656 C C . PHE A 1 82 ? -22.403 -9.009 11.631 1.00 86.06 82 PHE A C 1
ATOM 658 O O . PHE A 1 82 ? -22.327 -10.126 11.116 1.00 86.06 82 PHE A O 1
ATOM 665 N N . ASP A 1 83 ? -23.098 -8.003 11.108 1.00 82.88 83 ASP A N 1
ATOM 666 C CA . ASP A 1 83 ? -23.791 -8.082 9.827 1.00 82.88 83 ASP A CA 1
ATOM 667 C C . ASP A 1 83 ? -22.980 -7.328 8.761 1.00 82.88 83 ASP A C 1
ATOM 669 O O . ASP A 1 83 ? -22.468 -6.229 8.999 1.00 82.88 83 ASP A O 1
ATOM 673 N N . CYS A 1 84 ? -22.795 -7.967 7.606 1.00 79.81 84 CYS A N 1
ATOM 674 C CA . CYS A 1 84 ? -22.048 -7.419 6.475 1.00 79.81 84 CYS A CA 1
ATOM 675 C C . CYS A 1 84 ? -22.941 -6.646 5.496 1.00 79.81 84 CYS A C 1
ATOM 677 O O . CYS A 1 84 ? -22.410 -5.837 4.732 1.00 79.81 84 CYS A O 1
ATOM 679 N N . ASP A 1 85 ? -24.248 -6.909 5.497 1.00 81.12 85 ASP A N 1
ATOM 680 C CA . ASP A 1 85 ? -25.217 -6.289 4.594 1.00 81.12 85 ASP A CA 1
ATOM 681 C C . ASP A 1 85 ? -25.784 -5.007 5.223 1.00 81.12 85 ASP A C 1
ATOM 683 O O . ASP A 1 85 ? -25.763 -3.951 4.586 1.00 81.12 85 ASP A O 1
ATOM 687 N N . ASP A 1 86 ? -26.185 -5.071 6.498 1.00 82.00 86 ASP A N 1
ATOM 688 C CA . ASP A 1 86 ? -26.549 -3.906 7.316 1.00 82.00 86 ASP A CA 1
ATOM 689 C C . ASP A 1 86 ? -25.426 -3.594 8.316 1.00 82.00 86 ASP A C 1
ATOM 691 O O . ASP A 1 86 ? -25.380 -4.111 9.433 1.00 82.00 86 ASP A O 1
ATOM 695 N N . VAL A 1 87 ? -24.487 -2.738 7.895 1.00 79.94 87 VAL A N 1
ATOM 696 C CA . VAL A 1 87 ? -23.262 -2.421 8.648 1.00 79.94 87 VAL A CA 1
ATOM 697 C C . VAL A 1 87 ? -23.597 -1.889 10.046 1.00 79.94 87 VAL A C 1
ATOM 699 O O . VAL A 1 87 ? -24.008 -0.742 10.217 1.00 79.94 87 VAL A O 1
ATOM 702 N N . ASN A 1 88 ? -23.372 -2.728 11.058 1.00 83.75 88 ASN A N 1
ATOM 703 C CA . ASN A 1 88 ? -23.685 -2.445 12.460 1.00 83.75 88 ASN A CA 1
ATOM 704 C C . ASN A 1 88 ? -22.470 -1.993 13.294 1.00 83.75 88 ASN A C 1
ATOM 706 O O . ASN A 1 88 ? -22.563 -1.879 14.515 1.00 83.75 88 ASN A O 1
ATOM 710 N N . PHE A 1 89 ? -21.339 -1.714 12.644 1.00 84.69 89 PHE A N 1
ATOM 711 C CA . PHE A 1 89 ? -20.078 -1.292 13.259 1.00 84.69 89 PHE A CA 1
ATOM 712 C C . PHE A 1 89 ? -19.509 -0.039 12.578 1.00 84.69 89 PHE A C 1
ATOM 714 O O . PHE A 1 89 ? -19.843 0.277 11.438 1.00 84.69 89 PHE A O 1
ATOM 721 N N . THR A 1 90 ? -18.619 0.683 13.265 1.00 83.75 90 THR A N 1
ATOM 722 C CA . THR A 1 90 ? -17.959 1.861 12.678 1.00 83.75 90 THR A CA 1
ATOM 723 C C . THR A 1 90 ? -16.948 1.461 11.602 1.00 83.75 90 THR A C 1
ATOM 725 O O . THR A 1 90 ? -16.146 0.544 11.788 1.00 83.75 90 THR A O 1
ATOM 728 N N . THR A 1 91 ? -16.961 2.175 10.477 1.00 85.81 91 THR A N 1
ATOM 729 C CA . THR A 1 91 ? -15.976 2.032 9.388 1.00 85.81 91 THR A CA 1
ATOM 730 C C . THR A 1 91 ? -15.036 3.226 9.262 1.00 85.81 91 THR A C 1
ATOM 732 O O . THR A 1 91 ? -14.198 3.246 8.360 1.00 85.81 91 THR A O 1
ATOM 735 N N . ASP A 1 92 ? -15.184 4.205 10.152 1.00 89.44 92 ASP A N 1
ATOM 736 C CA . ASP A 1 92 ? -14.450 5.467 10.159 1.00 89.44 92 ASP A CA 1
ATOM 737 C C . ASP A 1 92 ? -13.787 5.681 11.530 1.00 89.44 92 ASP A C 1
ATOM 739 O O . ASP A 1 92 ? -14.150 5.032 12.517 1.00 89.44 92 ASP A O 1
ATOM 743 N N . ASN A 1 93 ? -12.810 6.590 11.589 1.00 90.75 93 ASN A N 1
ATOM 744 C CA . ASN A 1 93 ? -11.934 6.826 12.747 1.00 90.75 93 ASN A CA 1
ATOM 745 C C . ASN A 1 93 ? -11.073 5.613 13.133 1.00 90.75 93 ASN A C 1
ATOM 747 O O . ASN A 1 93 ? -10.856 5.326 14.310 1.00 90.75 93 ASN A O 1
ATOM 751 N N . LEU A 1 94 ? -10.570 4.902 12.126 1.00 93.69 94 LEU A N 1
ATOM 752 C CA . LEU A 1 94 ? -9.689 3.752 12.316 1.00 93.69 94 LEU A CA 1
ATOM 753 C C . LEU A 1 94 ? -8.258 4.206 12.667 1.00 93.69 94 LEU A C 1
ATOM 755 O O . LEU A 1 94 ? -7.878 5.355 12.424 1.00 93.69 94 LEU A O 1
ATOM 759 N N . CYS A 1 95 ? -7.444 3.285 13.178 1.00 94.50 95 CYS A N 1
ATOM 760 C CA . CYS A 1 95 ? -6.021 3.501 13.426 1.00 94.50 95 CYS A CA 1
ATOM 761 C C . CYS A 1 95 ? -5.198 2.973 12.245 1.00 94.50 95 CYS A C 1
ATOM 763 O O . CYS A 1 95 ? -5.223 1.783 11.911 1.00 94.50 95 CYS A O 1
ATOM 765 N N . PHE A 1 96 ? -4.480 3.869 11.577 1.00 95.44 96 PHE A N 1
ATOM 766 C CA . PHE A 1 96 ? -3.580 3.536 10.485 1.00 95.44 96 PHE A CA 1
ATOM 767 C C . PHE A 1 96 ? -2.360 2.780 11.018 1.00 95.44 96 PHE A C 1
ATOM 769 O O . PHE A 1 96 ? -1.680 3.246 11.927 1.00 95.44 96 PHE A O 1
ATOM 776 N N . VAL A 1 97 ? -2.058 1.618 10.441 1.00 94.06 97 VAL A N 1
ATOM 777 C CA . VAL A 1 97 ? -0.919 0.796 10.879 1.00 94.06 97 VAL A CA 1
ATOM 778 C C . VAL A 1 97 ? 0.273 1.001 9.957 1.00 94.06 97 VAL A C 1
ATOM 780 O O . VAL A 1 97 ? 1.398 1.154 10.425 1.00 94.06 97 VAL A O 1
ATOM 783 N N . GLY A 1 98 ? 0.044 0.995 8.642 1.00 92.12 98 GLY A N 1
ATOM 784 C CA . GLY A 1 98 ? 1.134 1.124 7.687 1.00 92.12 98 GLY A CA 1
ATOM 785 C C . GLY A 1 98 ? 0.762 0.823 6.243 1.00 92.12 98 GLY A C 1
ATOM 786 O O . GLY A 1 98 ? -0.360 0.431 5.908 1.00 92.12 98 GLY A O 1
ATOM 787 N N . LEU A 1 99 ? 1.762 1.005 5.385 1.00 92.75 99 LEU A N 1
ATOM 788 C CA . LEU A 1 99 ? 1.750 0.606 3.986 1.00 92.75 99 LEU A CA 1
ATOM 789 C C . LEU A 1 99 ? 2.526 -0.700 3.825 1.00 92.75 99 LEU A C 1
ATOM 791 O O . LEU A 1 99 ? 3.560 -0.900 4.457 1.00 92.75 99 LEU A O 1
ATOM 795 N N . MET A 1 100 ? 2.053 -1.565 2.938 1.00 91.75 100 MET A N 1
ATOM 796 C CA . MET A 1 100 ? 2.831 -2.692 2.440 1.00 91.75 100 MET A CA 1
ATOM 797 C C . MET A 1 100 ? 2.828 -2.629 0.923 1.00 91.75 100 MET A C 1
ATOM 799 O O . MET A 1 100 ? 1.767 -2.542 0.302 1.00 91.75 100 MET A O 1
ATOM 803 N N . SER A 1 101 ? 4.012 -2.682 0.333 1.00 90.00 101 SER A N 1
ATOM 804 C CA . SER A 1 101 ? 4.174 -2.824 -1.100 1.00 90.00 101 SER A CA 1
ATOM 805 C C . SER A 1 101 ? 4.477 -4.272 -1.466 1.00 90.00 101 SER A C 1
ATOM 807 O O . SER A 1 101 ? 5.026 -5.051 -0.684 1.00 90.00 101 SER A O 1
ATOM 809 N N . MET A 1 102 ? 4.051 -4.658 -2.660 1.00 85.88 102 MET A N 1
ATOM 810 C CA . MET A 1 102 ? 4.369 -5.943 -3.252 1.00 85.88 102 MET A CA 1
ATOM 811 C C . MET A 1 102 ? 4.690 -5.759 -4.725 1.00 85.88 102 MET A C 1
ATOM 813 O O . MET A 1 102 ? 3.972 -5.084 -5.462 1.00 85.88 102 MET A O 1
ATOM 817 N N . ILE A 1 103 ? 5.767 -6.399 -5.152 1.00 82.50 103 ILE A N 1
ATOM 818 C CA . ILE A 1 103 ? 6.175 -6.489 -6.547 1.00 82.50 103 ILE A CA 1
ATOM 819 C C . ILE A 1 103 ? 6.078 -7.947 -6.985 1.00 82.50 103 ILE A C 1
ATOM 821 O O . ILE A 1 103 ? 6.244 -8.843 -6.158 1.00 82.50 103 ILE A O 1
ATOM 825 N N . ASP A 1 104 ? 5.803 -8.190 -8.266 1.00 74.00 104 ASP A N 1
ATOM 826 C CA . ASP A 1 104 ? 6.045 -9.504 -8.862 1.00 74.00 104 ASP A CA 1
ATOM 827 C C . ASP A 1 104 ? 7.519 -9.558 -9.287 1.00 74.00 104 ASP A C 1
ATOM 829 O O . ASP A 1 104 ? 7.889 -8.940 -10.293 1.00 74.00 104 ASP A O 1
ATOM 833 N N . PRO A 1 105 ? 8.410 -10.188 -8.498 1.00 78.44 105 PRO A N 1
ATOM 834 C CA . PRO A 1 105 ? 9.820 -10.173 -8.817 1.00 78.44 105 PRO A CA 1
ATOM 835 C C . PRO A 1 105 ? 10.062 -10.982 -10.097 1.00 78.44 105 PRO A C 1
ATOM 837 O O . PRO A 1 105 ? 9.527 -12.084 -10.262 1.00 78.44 105 PRO A O 1
ATOM 840 N N . PRO A 1 106 ? 10.922 -10.499 -11.005 1.00 78.75 106 PRO A N 1
ATOM 841 C CA . PRO A 1 106 ? 11.290 -11.284 -12.168 1.00 78.75 106 PRO A CA 1
ATOM 842 C C . PRO A 1 106 ? 11.947 -12.598 -11.730 1.00 78.75 106 PRO A C 1
ATOM 844 O O . PRO A 1 106 ? 12.686 -12.660 -10.746 1.00 78.75 106 PRO A O 1
ATOM 847 N N . ARG A 1 107 ? 11.710 -13.673 -12.493 1.00 83.06 107 ARG A N 1
ATOM 848 C CA . ARG A 1 107 ? 12.346 -14.973 -12.223 1.00 83.06 107 ARG A CA 1
ATOM 849 C C . ARG A 1 107 ? 13.867 -14.805 -12.189 1.00 83.06 107 ARG A C 1
ATOM 851 O O . ARG A 1 107 ? 14.431 -14.187 -13.087 1.00 83.06 107 ARG A O 1
ATOM 858 N N . ALA A 1 108 ? 14.536 -15.445 -11.228 1.00 83.06 108 ALA A N 1
ATOM 859 C CA . ALA A 1 108 ? 15.975 -15.278 -10.983 1.00 83.06 108 ALA A CA 1
ATOM 860 C C . ALA A 1 108 ? 16.880 -15.514 -12.214 1.00 83.06 108 ALA A C 1
ATOM 862 O O . ALA A 1 108 ? 17.953 -14.931 -12.314 1.00 83.06 108 ALA A O 1
ATOM 863 N N . ALA A 1 109 ? 16.449 -16.344 -13.170 1.00 83.00 109 ALA A N 1
ATOM 864 C CA . ALA A 1 109 ? 17.195 -16.619 -14.401 1.00 83.00 109 ALA A CA 1
ATOM 865 C C . ALA A 1 109 ? 17.043 -15.538 -15.494 1.00 83.00 109 ALA A C 1
ATOM 867 O O . ALA A 1 109 ? 17.804 -15.529 -16.461 1.00 83.00 109 ALA A O 1
ATOM 868 N N . VAL A 1 110 ? 16.051 -14.650 -15.382 1.00 84.56 110 VAL A N 1
ATOM 869 C CA . VAL A 1 110 ? 15.701 -13.679 -16.432 1.00 84.56 110 VAL A CA 1
ATOM 870 C C . VAL A 1 110 ? 16.788 -12.617 -16.629 1.00 84.56 110 VAL A C 1
ATOM 872 O O . VAL A 1 110 ? 17.164 -12.415 -17.784 1.00 84.56 110 VAL A O 1
ATOM 875 N N . PRO A 1 111 ? 17.355 -11.987 -15.579 1.00 82.56 111 PRO A N 1
ATOM 876 C CA 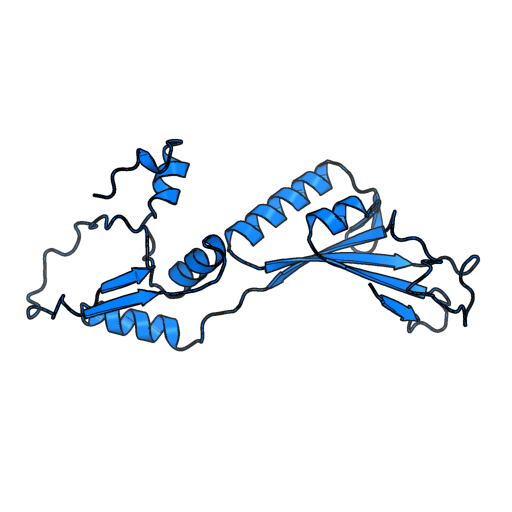. PRO A 1 111 ? 18.415 -10.993 -15.767 1.00 82.56 111 PRO A CA 1
ATOM 877 C C . PRO A 1 111 ? 19.652 -11.561 -16.482 1.00 82.56 111 PRO A C 1
ATOM 879 O O . PRO A 1 111 ? 20.174 -10.947 -17.412 1.00 82.56 111 PRO A O 1
ATOM 882 N N . ASP A 1 112 ? 20.081 -12.775 -16.116 1.00 84.81 112 ASP A N 1
ATOM 883 C CA . ASP A 1 112 ? 21.220 -13.455 -16.754 1.00 84.81 112 ASP A CA 1
ATOM 884 C C . ASP A 1 112 ? 20.935 -13.801 -18.227 1.00 84.81 112 ASP A C 1
ATOM 886 O O . ASP A 1 112 ? 21.772 -13.581 -19.106 1.00 84.81 112 ASP A O 1
ATOM 890 N N . ALA A 1 113 ? 19.724 -14.278 -18.532 1.00 83.38 113 ALA A N 1
ATOM 891 C CA . ALA A 1 113 ? 19.316 -14.568 -19.904 1.00 83.38 113 ALA A CA 1
ATOM 892 C C . ALA A 1 113 ? 19.298 -13.303 -20.784 1.00 83.38 113 ALA A C 1
ATOM 894 O O . ALA A 1 113 ? 19.821 -13.325 -21.902 1.00 83.38 113 ALA A O 1
ATOM 895 N N . VAL A 1 114 ? 18.762 -12.188 -20.273 1.00 83.81 114 VAL A N 1
ATOM 896 C CA . VAL A 1 114 ? 18.767 -10.893 -20.976 1.00 83.81 114 VAL A CA 1
ATOM 897 C C . VAL A 1 114 ? 20.200 -10.406 -21.206 1.00 83.81 114 VAL A C 1
ATOM 899 O O . VAL A 1 114 ? 20.534 -9.989 -22.320 1.00 83.81 114 VAL A O 1
ATOM 902 N N . GLY A 1 115 ? 21.071 -10.532 -20.200 1.00 81.44 115 GLY A N 1
ATOM 903 C CA . GLY A 1 115 ? 22.496 -10.217 -20.311 1.00 81.44 115 GLY A CA 1
ATOM 904 C C . GLY A 1 115 ? 23.182 -11.000 -21.433 1.00 81.44 115 GLY A C 1
ATOM 905 O O . GLY A 1 115 ? 23.795 -10.400 -22.319 1.00 81.44 115 GLY A O 1
ATOM 906 N N . LYS A 1 116 ? 22.994 -12.325 -21.472 1.00 84.25 116 LYS A N 1
ATOM 907 C CA . LYS A 1 116 ? 23.532 -13.202 -22.530 1.00 84.25 116 LYS A CA 1
ATOM 908 C C . LYS A 1 116 ? 23.025 -12.822 -23.922 1.00 84.25 116 LYS A C 1
ATOM 910 O O . LYS A 1 116 ? 23.818 -12.777 -24.866 1.00 84.25 116 LYS A O 1
ATOM 915 N N . CYS A 1 117 ? 21.740 -12.490 -24.063 1.00 81.75 117 CYS A N 1
ATOM 916 C CA . CYS A 1 117 ? 21.179 -12.011 -25.328 1.00 81.75 117 CYS A CA 1
ATOM 917 C C . CYS A 1 117 ? 21.835 -10.700 -25.791 1.00 81.75 117 CYS A C 1
ATOM 919 O O . CYS A 1 117 ? 22.220 -10.587 -26.960 1.00 81.75 117 CYS A O 1
ATOM 921 N N . ARG A 1 118 ? 22.049 -9.733 -24.888 1.00 76.44 118 ARG A N 1
ATOM 922 C CA . ARG A 1 118 ? 22.761 -8.484 -25.218 1.00 76.44 118 ARG A CA 1
ATOM 923 C C . ARG A 1 118 ? 24.217 -8.747 -25.600 1.00 76.44 118 ARG A C 1
ATOM 925 O O . ARG A 1 118 ? 24.683 -8.210 -26.605 1.00 76.44 118 ARG A O 1
ATOM 932 N N . SER A 1 119 ? 24.922 -9.624 -24.881 1.00 79.81 119 SER A N 1
ATOM 933 C CA . SER A 1 119 ? 26.286 -10.045 -25.236 1.00 79.81 119 SER A CA 1
ATOM 934 C C . SER A 1 119 ? 26.350 -10.708 -26.617 1.00 79.81 119 SER A C 1
ATOM 936 O O . SER A 1 119 ? 27.361 -10.579 -27.308 1.00 79.81 119 SER A O 1
ATOM 938 N N . ALA A 1 120 ? 25.267 -11.343 -27.075 1.00 81.25 120 ALA A N 1
ATOM 939 C CA . ALA A 1 120 ? 25.127 -11.893 -28.425 1.00 81.25 120 ALA A CA 1
ATOM 940 C C . ALA A 1 120 ? 24.740 -10.853 -29.502 1.00 81.25 120 ALA A C 1
ATOM 942 O O . ALA A 1 120 ? 24.652 -11.201 -30.677 1.00 81.25 120 ALA A O 1
ATOM 943 N N . GLY A 1 121 ? 24.585 -9.571 -29.147 1.00 72.88 121 GLY A N 1
ATOM 944 C CA . GLY A 1 121 ? 24.245 -8.488 -30.080 1.00 72.88 121 GLY A CA 1
ATOM 945 C C . GLY A 1 121 ? 22.754 -8.380 -30.410 1.00 72.88 121 GLY A C 1
ATOM 946 O O . GLY A 1 121 ? 22.396 -7.689 -31.361 1.00 72.88 121 GLY A O 1
ATOM 947 N N . ILE A 1 122 ? 21.896 -9.052 -29.638 1.00 76.50 122 ILE A N 1
ATOM 948 C CA . ILE A 1 122 ? 20.441 -9.009 -29.790 1.00 76.50 122 ILE A CA 1
ATOM 949 C C . ILE A 1 122 ? 19.922 -7.739 -29.110 1.00 76.50 122 ILE A C 1
ATOM 951 O O . ILE A 1 122 ? 20.242 -7.468 -27.949 1.00 76.50 122 ILE A O 1
ATOM 955 N N . LYS A 1 123 ? 19.109 -6.955 -29.823 1.00 70.81 123 LYS A N 1
ATOM 956 C CA . LYS A 1 123 ? 18.495 -5.743 -29.268 1.00 70.81 123 LYS A CA 1
ATOM 957 C C . LYS A 1 123 ? 17.324 -6.137 -28.367 1.00 70.81 123 LYS A C 1
ATOM 959 O O . LYS A 1 123 ? 16.404 -6.805 -28.827 1.00 70.81 123 LYS A O 1
ATOM 964 N N . VAL A 1 124 ? 17.347 -5.711 -27.106 1.00 68.19 124 VAL A N 1
ATOM 965 C CA . VAL A 1 124 ? 16.286 -5.973 -26.122 1.00 68.19 124 VAL A CA 1
ATOM 966 C C . VAL A 1 124 ? 15.659 -4.637 -25.716 1.00 68.19 124 VAL A C 1
ATOM 968 O O . VAL A 1 124 ? 16.387 -3.760 -25.260 1.00 68.19 124 VAL A O 1
ATOM 971 N N . CYS A 1 125 ? 14.355 -4.440 -25.937 1.00 65.88 125 CYS A N 1
ATOM 972 C CA . CYS A 1 125 ? 13.655 -3.175 -25.652 1.00 65.88 125 CYS A CA 1
ATOM 973 C C . CYS A 1 125 ? 12.195 -3.410 -25.202 1.00 65.88 125 CYS A C 1
ATOM 975 O O . CYS A 1 125 ? 11.590 -4.394 -25.611 1.00 65.88 125 CYS A O 1
ATOM 977 N N . PRO A 1 126 ? 11.567 -2.525 -24.414 1.00 58.38 126 PRO A N 1
ATOM 978 C CA . PRO A 1 126 ? 10.116 -2.513 -24.230 1.00 58.38 126 PRO A CA 1
ATOM 979 C C . PRO A 1 126 ? 9.402 -2.119 -25.531 1.00 58.38 126 PRO A C 1
ATOM 981 O O . PRO A 1 126 ? 9.974 -1.414 -26.368 1.00 58.38 126 PRO A O 1
ATOM 984 N N . ARG A 1 127 ? 8.162 -2.586 -25.738 1.00 48.72 127 ARG A N 1
ATOM 985 C CA . ARG A 1 127 ? 7.358 -2.138 -26.883 1.00 48.72 127 ARG A CA 1
ATOM 986 C C . ARG A 1 127 ? 6.770 -0.750 -26.588 1.00 48.72 127 ARG A C 1
ATOM 988 O O . ARG A 1 127 ? 5.963 -0.633 -25.678 1.00 48.72 127 ARG A O 1
ATOM 995 N N . GLY A 1 128 ? 7.134 0.235 -27.413 1.00 50.72 128 GLY A N 1
ATOM 996 C CA . GLY A 1 128 ? 6.690 1.632 -27.314 1.00 50.72 128 GLY A CA 1
ATOM 997 C C . GLY A 1 128 ? 7.639 2.475 -26.460 1.00 50.72 128 GLY A C 1
ATOM 998 O O . GLY A 1 128 ? 7.784 2.219 -25.285 1.00 50.72 128 GLY A O 1
ATOM 999 N N . ASP A 1 129 ? 8.296 3.470 -27.053 1.00 46.88 129 ASP A N 1
ATOM 1000 C CA . ASP A 1 129 ? 8.913 4.587 -26.307 1.00 46.88 129 ASP A CA 1
ATOM 1001 C C . ASP A 1 129 ? 10.301 4.366 -25.671 1.00 46.88 129 ASP A C 1
ATOM 1003 O O . ASP A 1 129 ? 10.584 4.777 -24.547 1.00 46.88 129 ASP A O 1
ATOM 1007 N N . LEU A 1 130 ? 11.254 3.837 -26.450 1.00 45.88 130 LEU A N 1
ATOM 1008 C CA . LEU A 1 130 ? 12.674 4.118 -26.197 1.00 45.88 130 LEU A CA 1
ATOM 1009 C C . LEU A 1 130 ? 13.330 4.856 -27.363 1.00 45.88 130 LEU A C 1
ATOM 1011 O O . LEU A 1 130 ? 13.536 4.302 -28.447 1.00 45.88 130 LEU A O 1
ATOM 1015 N N . VAL A 1 131 ? 13.739 6.088 -27.067 1.00 40.06 131 VAL A N 1
ATOM 1016 C CA . VAL A 1 131 ? 14.803 6.819 -27.756 1.00 40.06 131 VAL A CA 1
ATOM 1017 C C . VAL A 1 131 ? 16.104 6.073 -27.507 1.00 40.06 131 VAL A C 1
ATOM 1019 O O . VAL A 1 131 ? 16.564 5.955 -26.373 1.00 40.06 131 VAL A O 1
ATOM 1022 N N . GLY A 1 132 ? 16.701 5.512 -28.548 1.00 38.38 132 GLY A N 1
ATOM 1023 C CA . GLY A 1 132 ? 18.002 4.879 -28.410 1.00 38.38 132 GLY A CA 1
ATOM 1024 C C . GLY A 1 132 ? 19.107 5.925 -28.400 1.00 38.38 132 GLY A C 1
ATOM 1025 O O . GLY A 1 132 ? 19.755 6.079 -29.430 1.00 38.38 132 GLY A O 1
ATOM 1026 N N . VAL A 1 133 ? 19.393 6.573 -27.264 1.00 36.12 133 VAL A N 1
ATOM 1027 C CA . VAL A 1 133 ? 20.648 7.329 -27.143 1.00 36.12 133 VAL A CA 1
ATOM 1028 C C . VAL A 1 133 ? 21.789 6.317 -27.214 1.00 36.12 133 VAL A C 1
ATOM 1030 O O . VAL A 1 133 ? 22.031 5.535 -26.293 1.00 36.12 133 VAL A O 1
ATOM 1033 N N . ARG A 1 134 ? 22.487 6.280 -28.350 1.00 36.16 134 ARG A N 1
ATOM 1034 C CA . ARG A 1 134 ? 23.762 5.571 -28.445 1.00 36.16 134 ARG A CA 1
ATOM 1035 C C . ARG A 1 134 ? 24.743 6.301 -27.534 1.00 36.16 134 ARG A C 1
ATOM 1037 O O . ARG A 1 134 ? 25.240 7.358 -27.910 1.00 36.16 134 ARG A O 1
ATOM 1044 N N . SER A 1 135 ? 25.064 5.730 -26.374 1.00 31.88 135 SER A N 1
ATOM 1045 C CA . SER A 1 135 ? 26.315 6.087 -25.710 1.00 31.88 135 SER A CA 1
ATOM 1046 C C . SER A 1 135 ? 27.449 5.668 -26.646 1.00 31.88 135 SER A C 1
ATOM 1048 O O . SER A 1 135 ? 27.662 4.482 -26.911 1.00 31.88 135 SER A O 1
ATOM 1050 N N . GLY A 1 136 ? 28.096 6.657 -27.258 1.00 34.94 136 GLY A N 1
ATOM 1051 C CA . GLY A 1 136 ? 29.285 6.470 -28.072 1.00 34.94 136 GLY A CA 1
ATOM 1052 C C . GLY A 1 136 ? 30.458 6.094 -27.179 1.00 34.94 136 GLY A C 1
ATOM 1053 O O . GLY A 1 136 ? 31.261 6.949 -26.835 1.00 34.94 136 GLY A O 1
ATOM 1054 N N . ALA A 1 137 ? 30.551 4.824 -26.802 1.00 36.03 137 ALA A N 1
ATOM 1055 C CA . ALA A 1 137 ? 31.711 4.263 -26.127 1.00 36.03 137 ALA A CA 1
ATOM 1056 C C . ALA A 1 137 ? 31.774 2.758 -26.410 1.00 36.03 137 ALA A C 1
ATOM 1058 O O . ALA A 1 137 ? 31.235 1.961 -25.659 1.00 36.03 137 ALA A O 1
ATOM 1059 N N . ASP A 1 138 ? 32.349 2.397 -27.559 1.00 35.22 138 ASP A N 1
ATOM 1060 C CA . ASP A 1 138 ? 33.164 1.182 -27.715 1.00 35.22 138 ASP A CA 1
ATOM 1061 C C . ASP A 1 138 ? 33.797 1.180 -29.113 1.00 35.22 138 ASP A C 1
ATOM 1063 O O . ASP A 1 138 ? 33.438 0.444 -30.034 1.00 35.22 138 ASP A O 1
ATOM 1067 N N . ALA A 1 139 ? 34.766 2.078 -29.281 1.00 37.56 139 ALA A N 1
ATOM 1068 C CA . ALA A 1 139 ? 35.757 1.971 -30.336 1.00 37.56 139 ALA A CA 1
ATOM 1069 C C . ALA A 1 139 ? 36.883 1.067 -29.818 1.00 37.56 139 ALA A C 1
ATOM 1071 O O . ALA A 1 139 ? 37.778 1.543 -29.127 1.00 37.56 139 ALA A O 1
ATOM 1072 N N . GLY A 1 140 ? 36.847 -0.234 -30.129 1.00 35.41 140 GLY A N 1
ATOM 1073 C CA . GLY A 1 140 ? 38.017 -1.076 -29.864 1.00 35.41 140 GLY A CA 1
ATOM 1074 C C . GLY A 1 140 ? 37.813 -2.570 -29.652 1.00 35.41 140 GLY A C 1
ATOM 1075 O O . GLY A 1 140 ? 38.437 -3.118 -28.756 1.00 35.41 140 GLY A O 1
ATOM 1076 N N . SER A 1 141 ? 37.030 -3.284 -30.465 1.00 37.47 141 SER A N 1
ATOM 1077 C CA . SER A 1 141 ? 37.310 -4.717 -30.654 1.00 37.47 141 SER A CA 1
ATOM 1078 C C . SER A 1 141 ? 36.716 -5.240 -31.965 1.00 37.47 141 SER A C 1
ATOM 1080 O O . SER A 1 141 ? 35.570 -4.960 -32.318 1.00 37.47 141 SER A O 1
ATOM 1082 N N . ARG A 1 142 ? 37.532 -5.965 -32.740 1.00 43.41 142 ARG A N 1
ATOM 1083 C CA . ARG A 1 142 ? 37.109 -6.681 -33.951 1.00 43.41 142 ARG A CA 1
ATOM 1084 C C . ARG A 1 142 ? 36.168 -7.817 -33.539 1.00 43.41 142 ARG A C 1
ATOM 1086 O O . ARG A 1 142 ? 36.631 -8.916 -33.255 1.00 43.41 142 ARG A O 1
ATOM 1093 N N . ALA A 1 143 ? 34.865 -7.566 -33.533 1.00 44.56 143 ALA A N 1
ATOM 1094 C CA . ALA A 1 143 ? 33.852 -8.605 -33.404 1.00 44.56 143 ALA A CA 1
ATOM 1095 C C . ALA A 1 143 ? 33.103 -8.789 -34.732 1.00 44.56 143 ALA A C 1
ATOM 1097 O O . ALA A 1 143 ? 32.724 -7.825 -35.394 1.00 44.56 143 ALA A O 1
ATOM 1098 N N . ILE A 1 144 ? 32.919 -10.056 -35.100 1.00 48.97 144 ILE A N 1
ATOM 1099 C CA . ILE A 1 144 ? 32.113 -10.570 -36.218 1.00 48.97 144 ILE A CA 1
ATOM 1100 C C . ILE A 1 144 ? 30.775 -9.800 -36.290 1.00 48.97 144 ILE A C 1
ATOM 1102 O O . ILE A 1 144 ? 30.194 -9.562 -35.227 1.00 48.97 144 ILE A O 1
ATOM 1106 N N . PRO A 1 145 ? 30.261 -9.413 -37.479 1.00 46.72 145 PRO A N 1
ATOM 1107 C CA . PRO A 1 145 ? 28.985 -8.707 -37.592 1.00 46.72 145 PRO A CA 1
ATOM 1108 C C . PRO A 1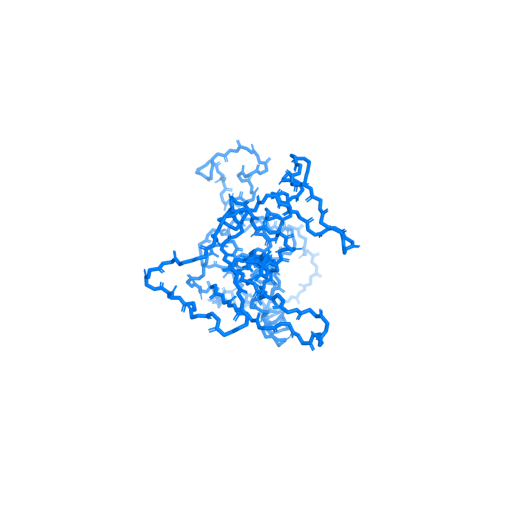 145 ? 27.874 -9.551 -36.961 1.00 46.72 145 PRO A C 1
ATOM 1110 O O . PRO A 1 145 ? 27.455 -10.571 -37.505 1.00 46.72 145 PRO A O 1
ATOM 1113 N N . LYS A 1 146 ? 27.436 -9.150 -35.764 1.00 50.88 146 LYS A N 1
ATOM 1114 C CA . LYS A 1 146 ? 26.385 -9.851 -35.028 1.00 50.88 146 LYS A CA 1
ATOM 1115 C C . LYS A 1 146 ? 25.047 -9.607 -35.735 1.00 50.88 146 LYS A C 1
ATOM 1117 O O . LYS A 1 146 ? 24.797 -8.476 -36.159 1.00 50.88 146 LYS A O 1
ATOM 1122 N N . PRO A 1 147 ? 24.190 -10.628 -35.888 1.00 51.12 147 PRO A N 1
ATOM 1123 C CA . PRO A 1 147 ? 22.900 -10.479 -36.551 1.00 51.12 147 PRO A CA 1
ATOM 1124 C C . PRO A 1 147 ? 22.007 -9.481 -35.794 1.00 51.12 147 PRO A C 1
ATOM 1126 O O . PRO A 1 147 ? 21.412 -9.812 -34.777 1.00 51.12 147 PRO A O 1
ATOM 1129 N N . GLN A 1 148 ? 21.897 -8.251 -36.307 1.00 53.97 148 GLN A N 1
ATOM 1130 C CA . GLN A 1 148 ? 21.073 -7.175 -35.725 1.00 53.97 148 GLN A CA 1
ATOM 1131 C C . GLN A 1 148 ? 19.566 -7.324 -36.004 1.00 53.97 148 GLN A C 1
ATOM 1133 O O . GLN A 1 148 ? 18.771 -6.496 -35.565 1.00 53.97 148 GLN A O 1
ATOM 1138 N N . TRP A 1 149 ? 19.160 -8.351 -36.756 1.00 59.81 149 TRP A N 1
ATOM 1139 C CA . TRP A 1 149 ? 17.765 -8.559 -37.152 1.00 59.81 149 TRP A CA 1
ATOM 1140 C C . TRP A 1 149 ? 16.902 -9.181 -36.045 1.00 59.81 149 TRP A C 1
ATOM 1142 O O . TRP A 1 149 ? 15.678 -9.130 -36.139 1.00 59.81 149 TRP A O 1
ATOM 1152 N N . LEU A 1 150 ? 17.510 -9.740 -34.991 1.00 59.94 150 LEU A N 1
ATOM 1153 C CA . LEU A 1 150 ? 16.776 -10.318 -33.868 1.00 59.94 150 LEU A CA 1
ATOM 1154 C C . LEU A 1 150 ? 16.506 -9.252 -32.793 1.00 59.94 150 LEU A C 1
ATOM 1156 O O . LEU A 1 150 ? 17.435 -8.612 -32.290 1.00 59.94 150 LEU A O 1
ATOM 1160 N N . GLN A 1 151 ? 15.234 -9.081 -32.429 1.00 62.47 151 GLN A N 1
ATOM 1161 C CA . GLN A 1 151 ? 14.788 -8.135 -31.406 1.00 62.47 151 GLN A CA 1
ATOM 1162 C C . GLN A 1 151 ? 13.950 -8.857 -30.348 1.00 62.47 151 GLN A C 1
ATOM 1164 O O . GLN A 1 151 ? 13.002 -9.566 -30.681 1.00 62.47 151 GLN A O 1
ATOM 1169 N N . VAL A 1 152 ? 14.289 -8.669 -29.074 1.00 67.06 152 VAL A N 1
ATOM 1170 C CA . VAL A 1 152 ? 13.494 -9.133 -27.931 1.00 67.06 152 VAL A CA 1
ATOM 1171 C C . VAL A 1 152 ? 12.698 -7.950 -27.413 1.00 67.06 152 VAL A C 1
ATOM 1173 O O . VAL A 1 152 ? 13.263 -6.909 -27.078 1.00 67.06 152 VAL A O 1
ATOM 1176 N N . ILE A 1 153 ? 11.381 -8.111 -27.367 1.00 75.69 153 ILE A N 1
ATOM 1177 C CA . ILE A 1 153 ? 10.463 -7.045 -26.993 1.00 75.69 153 ILE A CA 1
ATOM 1178 C C . ILE A 1 153 ? 9.699 -7.451 -25.734 1.00 75.69 153 ILE A C 1
ATOM 1180 O O . ILE A 1 153 ? 9.061 -8.503 -25.728 1.00 75.69 153 ILE A O 1
ATOM 1184 N N . MET A 1 154 ? 9.728 -6.619 -24.687 1.00 74.69 154 MET A N 1
ATOM 1185 C CA . MET A 1 154 ? 8.821 -6.797 -23.546 1.00 74.69 154 MET A CA 1
ATOM 1186 C C . MET A 1 154 ? 7.401 -6.407 -23.959 1.00 74.69 154 MET A C 1
ATOM 1188 O O . MET A 1 154 ? 7.169 -5.320 -24.489 1.00 74.69 154 MET A O 1
ATOM 1192 N N . VAL A 1 155 ? 6.457 -7.310 -23.704 1.00 77.62 155 VAL A N 1
ATOM 1193 C CA . VAL A 1 155 ? 5.026 -7.124 -23.943 1.00 77.62 155 VAL A CA 1
ATOM 1194 C C . VAL A 1 155 ? 4.324 -7.474 -22.640 1.00 77.62 155 VAL A C 1
ATOM 1196 O O . VAL A 1 155 ? 4.363 -8.628 -22.225 1.00 77.62 155 VAL A O 1
ATOM 1199 N N . THR A 1 156 ? 3.722 -6.486 -21.988 1.00 78.19 156 THR A N 1
ATOM 1200 C CA . THR A 1 156 ? 2.940 -6.681 -20.763 1.00 78.19 156 THR A CA 1
ATOM 1201 C C . THR A 1 156 ? 1.633 -5.892 -20.844 1.00 78.19 156 THR A C 1
ATOM 1203 O O . THR A 1 156 ? 1.555 -4.900 -21.569 1.00 78.19 156 THR A O 1
ATOM 1206 N N . GLY A 1 157 ? 0.604 -6.381 -20.148 1.00 73.94 157 GLY A N 1
ATOM 1207 C CA . GLY A 1 157 ? -0.651 -5.665 -19.902 1.00 73.94 157 GLY A CA 1
ATOM 1208 C C . GLY A 1 157 ? -0.659 -4.892 -18.578 1.00 73.94 157 GLY A C 1
ATOM 1209 O O . GLY A 1 157 ? -1.690 -4.325 -18.226 1.00 73.94 157 GLY A O 1
ATOM 1210 N N . ASP A 1 158 ? 0.457 -4.892 -17.844 1.00 71.56 158 ASP A N 1
ATOM 1211 C CA . ASP A 1 158 ? 0.602 -4.160 -16.586 1.00 71.56 158 ASP A CA 1
ATOM 1212 C C . ASP A 1 158 ? 0.633 -2.646 -16.807 1.00 71.56 158 ASP A C 1
ATOM 1214 O O . ASP A 1 158 ? 0.867 -2.143 -17.911 1.00 71.56 158 ASP A O 1
ATOM 1218 N N . HIS A 1 159 ? 0.444 -1.897 -15.721 1.00 72.38 159 HIS A N 1
ATOM 1219 C CA . HIS A 1 159 ? 0.587 -0.449 -15.751 1.00 72.38 159 HIS A CA 1
ATOM 1220 C C . HIS A 1 159 ? 2.005 -0.059 -16.235 1.00 72.38 159 HIS A C 1
ATOM 1222 O O . HIS A 1 159 ? 2.985 -0.626 -15.741 1.00 72.38 159 HIS A O 1
ATOM 1228 N N . PRO A 1 160 ? 2.150 0.921 -17.157 1.00 74.94 160 PRO A N 1
ATOM 1229 C CA . PRO A 1 160 ? 3.444 1.393 -17.660 1.00 74.94 160 PRO A CA 1
ATOM 1230 C C . PRO A 1 160 ? 4.559 1.599 -16.624 1.00 74.94 160 PRO A C 1
ATOM 1232 O O . PRO A 1 160 ? 5.716 1.299 -16.912 1.00 74.94 160 PRO A O 1
ATOM 1235 N N . ILE A 1 161 ? 4.231 2.074 -15.418 1.00 78.75 161 ILE A N 1
ATOM 1236 C CA . ILE A 1 161 ? 5.215 2.316 -14.352 1.00 78.75 161 ILE A CA 1
ATOM 1237 C C . ILE A 1 161 ? 5.815 0.990 -13.861 1.00 78.75 161 ILE A C 1
ATOM 1239 O O . ILE A 1 161 ? 7.035 0.833 -13.844 1.00 78.75 161 ILE A O 1
ATOM 1243 N N . THR A 1 162 ? 4.966 0.001 -13.567 1.00 75.81 162 THR A N 1
ATOM 1244 C CA . THR A 1 162 ? 5.377 -1.362 -13.194 1.00 75.81 162 THR A CA 1
ATOM 1245 C C . THR A 1 162 ? 6.176 -2.026 -14.307 1.00 75.81 162 THR A C 1
ATOM 1247 O O . THR A 1 162 ? 7.266 -2.542 -14.064 1.00 75.81 162 THR A O 1
ATOM 1250 N N . ALA A 1 163 ? 5.699 -1.943 -15.550 1.00 78.75 163 ALA A N 1
ATOM 1251 C CA . ALA A 1 163 ? 6.401 -2.494 -16.707 1.00 78.75 163 ALA A CA 1
ATOM 1252 C C . ALA A 1 163 ? 7.823 -1.923 -16.842 1.00 78.75 163 ALA A C 1
ATOM 1254 O O . ALA A 1 163 ? 8.789 -2.664 -17.036 1.00 78.75 163 ALA A O 1
ATOM 1255 N N . LYS A 1 164 ? 7.963 -0.602 -16.693 1.00 79.31 164 LYS A N 1
ATOM 1256 C CA . LYS A 1 164 ? 9.241 0.110 -16.762 1.00 79.31 164 LYS A CA 1
ATOM 1257 C C . LYS A 1 164 ? 10.171 -0.259 -15.609 1.00 79.31 164 LYS A C 1
ATOM 1259 O O . LYS A 1 164 ? 11.361 -0.469 -15.850 1.00 79.31 164 LYS A O 1
ATOM 1264 N N . ALA A 1 165 ? 9.654 -0.365 -14.389 1.00 80.06 165 ALA A N 1
ATOM 1265 C CA . ALA A 1 165 ? 10.434 -0.784 -13.229 1.00 80.06 165 ALA A CA 1
ATOM 1266 C C . ALA A 1 165 ? 10.984 -2.209 -13.402 1.00 80.06 165 ALA A C 1
ATOM 1268 O O . ALA A 1 165 ? 12.190 -2.425 -13.265 1.00 80.06 165 ALA A O 1
ATOM 1269 N N . ILE A 1 166 ? 10.140 -3.155 -13.831 1.00 82.38 166 ILE A N 1
ATOM 1270 C CA . ILE A 1 166 ? 10.566 -4.526 -14.140 1.00 82.38 166 ILE A CA 1
ATOM 1271 C C . ILE A 1 166 ? 11.586 -4.529 -15.283 1.00 82.38 166 ILE A C 1
ATOM 1273 O O . ILE A 1 166 ? 12.619 -5.186 -15.175 1.00 82.38 166 ILE A O 1
ATOM 1277 N N . ALA A 1 167 ? 11.355 -3.759 -16.352 1.00 82.19 167 ALA A N 1
ATOM 1278 C CA . ALA A 1 167 ? 12.275 -3.661 -17.485 1.00 82.19 167 ALA A CA 1
ATOM 1279 C C . ALA A 1 167 ? 13.666 -3.137 -17.091 1.00 82.19 167 ALA A C 1
ATOM 1281 O O . ALA A 1 167 ? 14.666 -3.626 -17.625 1.00 82.19 167 ALA A O 1
ATOM 1282 N N . LYS A 1 168 ? 13.746 -2.180 -16.157 1.00 80.19 168 LYS A N 1
ATOM 1283 C CA . LYS A 1 168 ? 15.015 -1.737 -15.557 1.00 80.19 168 LYS A CA 1
ATOM 1284 C C . LYS A 1 168 ? 15.646 -2.860 -14.727 1.00 80.19 168 LYS A C 1
ATOM 1286 O O . LYS A 1 168 ? 16.801 -3.201 -14.963 1.00 80.19 168 LYS A O 1
ATOM 1291 N N . GLY A 1 169 ? 14.878 -3.503 -13.845 1.00 78.56 169 GLY A N 1
ATOM 1292 C CA . GLY A 1 169 ? 15.366 -4.578 -12.970 1.00 78.56 169 GLY A CA 1
ATOM 1293 C C . GLY A 1 169 ? 15.892 -5.820 -13.703 1.00 78.56 169 GLY A C 1
ATOM 1294 O O . GLY A 1 169 ? 16.821 -6.467 -13.227 1.00 78.56 169 GLY A O 1
ATOM 1295 N N . VAL A 1 170 ? 15.351 -6.147 -14.883 1.00 82.12 170 VAL A N 1
ATOM 1296 C CA . VAL A 1 170 ? 15.827 -7.275 -15.710 1.00 82.12 170 VAL A CA 1
ATOM 1297 C C . VAL A 1 170 ? 16.875 -6.892 -16.763 1.00 82.12 170 VAL A C 1
ATOM 1299 O O . VAL A 1 170 ? 17.306 -7.751 -17.532 1.00 82.12 170 VAL A O 1
ATOM 1302 N N . GLY A 1 171 ? 17.282 -5.622 -16.837 1.00 76.69 171 GLY A N 1
ATOM 1303 C CA . GLY A 1 171 ? 18.295 -5.153 -17.791 1.00 76.69 171 GLY A CA 1
ATOM 1304 C C . GLY A 1 171 ? 17.808 -5.008 -19.239 1.00 76.69 171 GLY A C 1
ATOM 1305 O O . GLY A 1 171 ? 18.622 -4.957 -20.165 1.00 76.69 171 GLY A O 1
ATOM 1306 N N . ILE A 1 172 ? 16.490 -4.931 -19.456 1.00 79.00 172 ILE A N 1
ATOM 1307 C CA . ILE A 1 172 ? 15.896 -4.567 -20.754 1.00 79.00 172 ILE A CA 1
ATOM 1308 C C . ILE A 1 172 ? 16.127 -3.078 -21.025 1.00 79.00 172 ILE A C 1
ATOM 1310 O O . ILE A 1 172 ? 16.506 -2.698 -22.133 1.00 79.00 172 ILE A O 1
ATOM 1314 N N . ILE A 1 173 ? 15.943 -2.241 -20.003 1.00 76.69 173 ILE A N 1
ATOM 1315 C CA . ILE A 1 173 ? 16.373 -0.842 -20.005 1.00 76.69 173 ILE A CA 1
ATOM 1316 C C . ILE A 1 173 ? 17.732 -0.798 -19.307 1.00 76.69 173 ILE A C 1
ATOM 1318 O O . ILE A 1 173 ? 17.861 -1.233 -18.168 1.00 76.69 173 ILE A O 1
ATOM 1322 N N . SER A 1 174 ? 18.761 -0.323 -20.009 1.00 69.19 174 SER A N 1
ATOM 1323 C CA . SER A 1 174 ? 20.112 -0.196 -19.449 1.00 69.19 174 SER A CA 1
ATOM 1324 C C . SER A 1 174 ? 20.188 0.960 -18.448 1.00 69.19 174 SER A C 1
ATOM 1326 O O . SER A 1 174 ? 19.531 1.983 -18.643 1.00 69.19 174 SER A O 1
ATOM 1328 N N . GLU A 1 175 ? 21.011 0.819 -17.406 1.00 62.38 175 GLU A N 1
ATOM 1329 C CA . GLU A 1 175 ? 21.321 1.920 -16.488 1.00 62.38 175 GLU A CA 1
ATOM 1330 C C . GLU A 1 175 ? 21.890 3.108 -17.280 1.00 62.38 175 GLU A C 1
ATOM 1332 O O . GLU A 1 175 ? 22.861 2.964 -18.022 1.00 62.38 175 GLU A O 1
ATOM 1337 N N . GLY A 1 176 ? 21.235 4.266 -17.178 1.00 60.88 176 GLY A N 1
ATOM 1338 C CA . GLY A 1 176 ? 21.587 5.481 -17.923 1.00 60.88 176 GLY A CA 1
ATOM 1339 C C . GLY A 1 176 ? 20.810 5.713 -19.225 1.00 60.88 176 GLY A C 1
ATOM 1340 O O . GLY A 1 176 ? 20.911 6.802 -19.784 1.00 60.88 176 GLY A O 1
ATOM 1341 N N . ASN A 1 177 ? 19.997 4.756 -19.690 1.00 67.69 177 ASN A N 1
ATOM 1342 C CA . ASN A 1 177 ? 19.062 5.010 -20.787 1.00 67.69 177 ASN A CA 1
ATOM 1343 C C . ASN A 1 177 ? 17.756 5.597 -20.242 1.00 67.69 177 ASN A C 1
ATOM 1345 O O . ASN A 1 177 ? 17.038 4.951 -19.477 1.00 67.69 177 ASN A O 1
ATOM 1349 N N . GLU A 1 178 ? 17.447 6.816 -20.670 1.00 65.81 178 GLU A N 1
ATOM 1350 C CA . GLU A 1 178 ? 16.210 7.516 -20.337 1.00 65.81 178 GLU A CA 1
ATOM 1351 C C . GLU A 1 178 ? 15.100 7.154 -21.336 1.00 65.81 178 GLU A C 1
ATOM 1353 O O . GLU A 1 178 ? 15.329 7.040 -22.543 1.00 65.81 178 GLU A O 1
ATOM 1358 N N . THR A 1 179 ? 13.884 6.962 -20.830 1.00 70.38 179 THR A N 1
ATOM 1359 C CA . THR A 1 179 ? 12.678 6.884 -21.672 1.00 70.38 179 THR A CA 1
ATOM 1360 C C . THR A 1 179 ? 12.281 8.275 -22.177 1.00 70.38 179 THR A C 1
ATOM 1362 O O . THR A 1 179 ? 12.760 9.292 -21.667 1.00 70.38 179 THR A O 1
ATOM 1365 N N . VAL A 1 180 ? 11.383 8.342 -23.164 1.00 70.31 180 VAL A N 1
ATOM 1366 C CA . VAL A 1 180 ? 10.851 9.623 -23.668 1.00 70.31 180 VAL A CA 1
ATOM 1367 C C . VAL A 1 180 ? 10.208 10.415 -22.518 1.00 70.31 180 VAL A C 1
ATOM 1369 O O . VAL A 1 180 ? 10.369 11.630 -22.417 1.00 70.31 180 VAL A O 1
ATOM 1372 N N . GLU A 1 181 ? 9.552 9.709 -21.600 1.00 70.25 181 GLU A N 1
ATOM 1373 C CA . GLU A 1 181 ? 8.904 10.251 -20.409 1.00 70.25 181 GLU A CA 1
ATOM 1374 C C . GLU A 1 181 ? 9.918 10.768 -19.380 1.00 70.25 181 GLU A C 1
ATOM 1376 O O . GLU A 1 181 ? 9.682 11.807 -18.767 1.00 70.25 181 GLU A O 1
ATOM 1381 N N . ASP A 1 182 ? 11.059 10.088 -19.209 1.00 73.06 182 ASP A N 1
ATOM 1382 C CA . ASP A 1 182 ? 12.126 10.546 -18.303 1.00 73.06 182 ASP A CA 1
ATOM 1383 C C . ASP A 1 182 ? 12.736 11.865 -18.804 1.00 73.06 182 ASP A C 1
ATOM 1385 O O . ASP A 1 182 ? 12.928 12.805 -18.030 1.00 73.06 182 ASP A O 1
ATOM 1389 N N . ILE A 1 183 ? 12.983 11.966 -20.115 1.00 76.62 183 ILE A N 1
ATOM 1390 C CA . ILE A 1 183 ? 13.519 13.182 -20.743 1.00 76.62 183 ILE A CA 1
ATOM 1391 C C . ILE A 1 183 ? 12.503 14.329 -20.644 1.00 76.62 183 ILE A C 1
ATOM 1393 O O . ILE A 1 183 ? 12.885 15.456 -20.323 1.00 76.62 183 ILE A O 1
ATOM 1397 N N . ALA A 1 184 ? 11.218 14.047 -20.883 1.00 78.56 184 ALA A N 1
ATOM 1398 C CA . ALA A 1 184 ? 10.126 15.011 -20.744 1.00 78.56 184 ALA A CA 1
ATOM 1399 C C . ALA A 1 184 ? 10.048 15.581 -19.322 1.00 78.56 184 ALA A C 1
ATOM 1401 O O . ALA A 1 184 ? 10.034 16.800 -19.145 1.00 78.56 184 ALA A O 1
ATOM 1402 N N . ALA A 1 185 ? 10.063 14.705 -18.312 1.00 78.31 185 ALA A N 1
ATOM 1403 C CA . ALA A 1 185 ? 10.004 15.088 -16.905 1.00 78.31 185 ALA A CA 1
ATOM 1404 C C . ALA A 1 185 ? 11.233 15.906 -16.482 1.00 78.31 185 ALA A C 1
ATOM 1406 O O . ALA A 1 185 ? 11.093 16.944 -15.839 1.00 78.31 185 ALA A O 1
ATOM 1407 N N . ARG A 1 186 ? 12.437 15.494 -16.901 1.00 80.19 186 ARG A N 1
ATOM 1408 C CA . ARG A 1 186 ? 13.687 16.202 -16.587 1.00 80.19 186 ARG A CA 1
ATOM 1409 C C . ARG A 1 186 ? 13.769 17.584 -17.236 1.00 80.19 186 ARG A C 1
ATOM 1411 O O . ARG A 1 186 ? 14.296 18.512 -16.628 1.00 80.19 186 ARG A O 1
ATOM 1418 N N . LEU A 1 187 ? 13.296 17.721 -18.473 1.00 82.12 187 LEU A N 1
ATOM 1419 C CA . LEU A 1 187 ? 13.301 18.990 -19.209 1.00 82.12 187 LEU A CA 1
ATOM 1420 C C . LEU A 1 187 ? 12.057 19.847 -18.933 1.00 82.12 187 LEU A C 1
ATOM 1422 O O . LEU A 1 187 ? 11.986 20.973 -19.419 1.00 82.12 187 LEU A O 1
ATOM 1426 N N . ASN A 1 188 ? 11.098 19.329 -18.161 1.00 81.19 188 ASN A N 1
ATOM 1427 C CA . ASN A 1 188 ? 9.793 19.937 -17.918 1.00 81.19 188 ASN A CA 1
ATOM 1428 C C . ASN A 1 188 ? 9.076 20.342 -19.222 1.00 81.19 188 ASN A C 1
ATOM 1430 O O . ASN A 1 188 ? 8.490 21.422 -19.328 1.00 81.19 188 ASN A O 1
ATOM 1434 N N . ILE A 1 189 ? 9.163 19.478 -20.238 1.00 85.75 189 ILE A N 1
ATOM 1435 C CA . ILE A 1 189 ? 8.508 19.652 -21.538 1.00 85.75 189 ILE A CA 1
ATOM 1436 C C . ILE A 1 189 ? 7.467 18.550 -21.757 1.00 85.75 189 ILE A C 1
ATOM 1438 O O . ILE A 1 189 ? 7.623 17.445 -21.237 1.00 85.75 189 ILE A O 1
ATOM 1442 N N . PRO A 1 190 ? 6.412 18.795 -22.551 1.00 79.69 190 PRO A N 1
ATOM 1443 C CA . PRO A 1 190 ? 5.489 17.743 -22.958 1.00 79.69 190 PRO A CA 1
ATOM 1444 C C . PRO A 1 190 ? 6.217 16.612 -23.698 1.00 79.69 190 PRO A C 1
ATOM 1446 O O . PRO A 1 190 ? 7.103 16.877 -24.511 1.00 79.69 190 PRO A O 1
ATOM 1449 N N . VAL A 1 191 ? 5.785 15.361 -23.497 1.00 71.94 191 VAL A N 1
ATOM 1450 C CA . VAL A 1 191 ? 6.358 14.164 -24.157 1.00 71.94 191 VAL A CA 1
ATOM 1451 C C . VAL A 1 191 ? 6.391 14.309 -25.686 1.00 71.94 191 VAL A C 1
ATOM 1453 O O . VAL A 1 191 ? 7.331 13.867 -26.336 1.00 71.94 191 VAL A O 1
ATOM 1456 N N . SER A 1 192 ? 5.420 15.020 -26.269 1.00 75.69 192 SER A N 1
ATOM 1457 C CA . SER A 1 192 ? 5.351 15.308 -27.709 1.00 75.69 192 SER A CA 1
ATOM 1458 C C . SER A 1 192 ? 6.486 16.190 -28.248 1.00 75.69 192 SER A C 1
ATOM 1460 O O . SER A 1 192 ? 6.693 16.235 -29.459 1.00 75.69 192 SER A O 1
ATOM 1462 N N . GLN A 1 193 ? 7.207 16.899 -27.377 1.00 73.12 193 GLN A N 1
ATOM 1463 C CA . GLN A 1 193 ? 8.325 17.778 -27.735 1.00 73.12 193 GLN A CA 1
ATOM 1464 C C . GLN A 1 193 ? 9.693 17.122 -27.510 1.00 73.12 193 GLN A C 1
ATOM 1466 O O . GLN A 1 193 ? 10.721 17.702 -27.865 1.00 73.12 193 GLN A O 1
ATOM 1471 N N . VAL A 1 194 ? 9.728 15.914 -26.944 1.00 71.06 194 VAL A N 1
ATOM 1472 C CA . VAL A 1 194 ? 10.966 15.156 -26.770 1.00 71.06 194 VAL A CA 1
ATOM 1473 C C . VAL A 1 194 ? 11.380 14.570 -28.113 1.00 71.06 194 VAL A C 1
ATOM 1475 O O . VAL A 1 194 ? 10.605 13.874 -28.763 1.00 71.06 194 VAL A O 1
ATOM 1478 N N . ASN A 1 195 ? 12.613 14.845 -28.541 1.00 64.69 195 ASN A N 1
ATOM 1479 C CA . ASN A 1 195 ? 13.154 14.301 -29.782 1.00 64.69 195 ASN A CA 1
ATOM 1480 C C . ASN A 1 195 ? 13.688 12.879 -29.545 1.00 64.69 195 ASN A C 1
ATOM 1482 O O . ASN A 1 195 ? 14.677 12.738 -28.823 1.00 64.69 195 ASN A O 1
ATOM 1486 N N . PRO A 1 196 ? 13.105 11.836 -30.164 1.00 56.09 196 PRO A N 1
ATOM 1487 C CA . PRO A 1 196 ? 13.473 10.458 -29.891 1.00 56.09 196 PRO A CA 1
ATOM 1488 C C . PRO A 1 196 ? 14.725 9.968 -30.639 1.00 56.09 196 PRO A C 1
ATOM 1490 O O . PRO A 1 196 ? 14.794 8.800 -31.023 1.00 56.09 196 PRO A O 1
ATOM 1493 N N . ARG A 1 197 ? 15.712 10.845 -30.858 1.00 47.19 197 ARG A N 1
ATOM 1494 C CA . ARG A 1 197 ? 16.924 10.551 -31.640 1.00 47.19 197 ARG A CA 1
ATOM 1495 C C . ARG A 1 197 ? 18.029 9.844 -30.868 1.00 47.19 197 ARG A C 1
ATOM 1497 O O . ARG A 1 197 ? 18.449 10.372 -29.819 1.00 47.19 197 ARG A O 1
#